Protein 2P3W (pdb70)

CATH classification: 2.30.42.10

B-factor: mean 23.96, std 9.02, range [10.96, 57.83]

Secondary structure (DSSP, 8-state):
----EEE--EEEEE--HHHHHHHHHH-TT---SSEEEEEE-TTSHHHHHT--TT-EEEEETTEE--SHHHHHHHHHH-SSEEEEEEETTEEEEEEEPPEEE-TTTT----/---EEEE--EEEEE--HHHHH-----SSEEEEEE-SSSHHHHHT--TT-EEEEETTEE--SHHHHHHHHHH-SSEEEEEEETTEEEEEEEPPEEEESSTT----

Organism: Homo sapiens (NCBI:txid9606)

Foldseek 3Di:
DKDKDWDAFFDKDFQAPVVVVVVCVVPVQFDRAFIFGQDGHCPGLCNVFPHDHRKGWADWPRHGHGGPVVVVVCRVPDAFTFTWIDDGPDIDTTTGGTDMDIRCVVPDDD/DKDKDWDAFFDKFFADPVVQVVVGDRAFIATQDGHCPGLCNVQPHDHGKGWQDWPRHGHGGPVVVVVCRVPDAFIFTWIDDPPDIDTTGGGIDMDIHCVVPDDD

GO terms:
  GO:0005515 protein binding (F, IPI)
  GO:0008236 serine-type peptidase activity (F, IDA)
  GO:0006508 proteolysis (P, IDA)
  GO:0042802 identical protein binding (F, IPI)
  GO:0004175 endopeptidase activity (F, 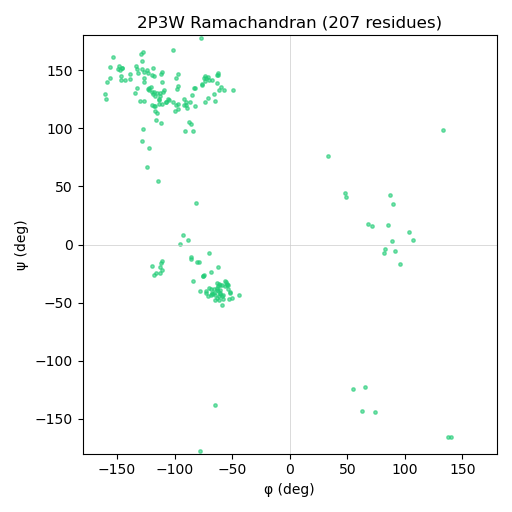IDA)

Sequence (214 aa):
GSHMKRFIGIRMRTITPSLVDELKASNPDFVSSGIYVQEVAPNSPSQRGGIQDGDIIVKVNGRPLVDSSELQEAVLTESPLLLEVRRGNDDLLFSSIAPEVVMGGGFGRWVGSHHMKRFIGIRMRTITPSLVDEPEVSSGIIYVQEVAPNSPSQRGGIQDGDIIVKVNGRPLVDSSELQEAVLTESPLLLEVRRGNDDLLFSIAPEVVMGGGFGRWV

InterPro domains:
  IPR000867 Insulin-like growth factor-binding protein, IGFBP [PF00219] (25-76)
  IPR000867 Insulin-like growth factor-binding protein, IGFBP [PS51323] (21-84)
  IPR000867 Insulin-like growth factor-binding protein, IGFBP [SM00121] (23-83)
  IPR001478 PDZ domain [PF13180] (357-447)
  IPR001478 PDZ domain [PS50106] (385-426)
  IPR001478 PDZ domain [SM00228] (355-440)
  IPR001940 Peptidase S1C [PR00834] (184-196)
  IPR001940 Peptidase S1C [PR00834] (211-231)
  IPR001940 Peptidase S1C [PR00834] (252-276)
  IPR001940 Peptidase S1C [PR00834] (290-307)
  IPR001940 Peptidase S1C [PR00834] (312-329)
  IPR001940 Peptidase S1C [PR00834] (401-413)
  IPR002350 Kazal domain [PF07648] (79-126)
  IPR002350 Kazal domain [PS51465] (64-128)
  IPR002350 Kazal domain [SM00280] (75-126)
  IPR009003 Peptidase S1, PA clan [SSF50494] (140-346)
  IPR009030 Growth factor receptor cysteine-rich domain superfamily [SSF57184] (24-94)
  IPR036034 PDZ superfamily [G3DSA:2.30.42.10] (352-453)
  IPR036034 PDZ superfamily [SSF50156] (355-450)
  IPR036058 Kazal domain superfamily [SSF100895] (80-126)

Radius of gyration: 19.82 Å; Cα contacts (8 Å, |Δi|>4): 476; chains: 2; bounding box: 38×26×69 Å

Nearest PDB structures (foldseek):
  2p3w-assembly1_A-2  TM=1.006E+00  e=3.425E-21  Homo sapiens
  2p3w-assembly2_B-3  TM=9.909E-01  e=4.670E-18  Homo sapiens
  4ri0-assembly1_A  TM=9.391E-01  e=7.129E-15  Homo sapiens
  2pzd-assembly1_B  TM=9.137E-01  e=1.048E-09  Homo sapiens
  5tnz-assembly1_A  TM=9.364E-01  e=5.084E-09  Homo sapiens

Solvent-accessible surface area: 12498 Å² total; per-residue (Å²): 130,62,143,69,99,74,34,9,13,29,144,58,95,37,11,54,110,83,6,24,101,101,37,140,85,88,52,112,139,146,94,93,47,0,0,33,0,53,73,28,20,99,124,0,0,0,91,90,28,27,2,96,92,36,2,16,0,19,62,1,53,58,107,90,5,84,56,28,66,68,1,117,99,1,18,108,86,47,36,30,0,69,0,44,0,65,69,28,127,86,99,54,94,23,5,1,3,3,27,11,36,49,64,45,60,58,54,211,191,196,139,60,154,79,87,68,31,8,15,30,138,60,100,34,15,52,110,68,20,43,128,158,128,154,22,91,48,0,0,55,0,54,81,19,29,106,126,0,7,0,87,79,30,28,1,95,95,34,2,27,0,22,72,2,50,62,107,96,4,84,57,27,72,68,1,93,104,1,13,89,86,48,35,31,0,72,0,45,0,80,64,47,141,82,88,61,92,19,4,2,11,2,14,8,36,53,59,50,69,69,51,212,205,198

Structure (mmCIF, N/CA/C/O backbone):
data_2P3W
#
_entry.id   2P3W
#
_cell.length_a   73.001
_cell.length_b   73.001
_cell.length_c   80.058
_cell.angle_alpha   90.000
_cell.angle_beta   90.000
_cell.angle_gamma   90.000
#
_symmetry.space_group_name_H-M   'P 41 21 2'
#
loop_
_entity.id
_entity.type
_entity.pdbx_description
1 polymer 'Probable serine protease HTRA3'
2 water water
#
loop_
_atom_site.group_PDB
_atom_site.id
_atom_site.type_symbol
_atom_site.label_atom_id
_atom_site.label_alt_id
_atom_site.label_comp_id
_atom_site.label_asym_id
_atom_site.label_entity_id
_atom_site.label_seq_id
_atom_site.pdbx_PDB_ins_code
_atom_site.Cartn_x
_atom_site.Cartn_y
_atom_site.Cartn_z
_atom_site.occupancy
_atom_site.B_iso_or_equiv
_atom_site.auth_seq_id
_atom_site.auth_comp_id
_atom_site.auth_asym_id
_atom_site.auth_atom_id
_atom_site.pdbx_PDB_model_num
ATOM 1 N N . GLY A 1 1 ? 19.899 26.474 20.443 1.00 32.90 350 GLY A N 1
ATOM 2 C CA . GLY A 1 1 ? 19.019 26.819 19.273 1.00 26.68 350 GLY A CA 1
ATOM 3 C C . GLY A 1 1 ? 18.791 25.612 18.382 1.00 29.04 350 GLY A C 1
ATOM 4 O O . GLY A 1 1 ? 19.728 25.093 17.759 1.00 30.94 350 GLY A O 1
ATOM 5 N N . SER A 1 2 ? 17.534 25.191 18.297 1.00 16.77 351 SER A N 1
ATOM 6 C CA . SER A 1 2 ? 17.155 23.934 17.685 1.00 16.94 351 SER A CA 1
ATOM 7 C C . SER A 1 2 ? 17.050 24.036 16.165 1.00 16.32 351 SER A C 1
ATOM 8 O O . SER A 1 2 ? 16.456 24.974 15.619 1.00 13.89 351 SER A O 1
ATOM 11 N N . HIS A 1 3 ? 17.615 23.036 15.472 1.00 15.90 352 HIS A N 1
ATOM 12 C CA . HIS A 1 3 ? 17.469 22.903 14.034 1.00 14.77 352 HIS A CA 1
ATOM 13 C C . HIS A 1 3 ? 16.082 22.419 13.661 1.00 20.68 352 HIS A C 1
ATOM 14 O O . HIS A 1 3 ? 15.658 21.359 14.119 1.00 25.36 352 HIS A O 1
ATOM 21 N N . MET A 1 4 ? 15.385 23.189 12.839 1.00 15.86 353 MET A N 1
ATOM 22 C CA . MET A 1 4 ? 14.030 22.913 12.500 1.00 17.44 353 MET A CA 1
ATOM 23 C C . MET A 1 4 ? 13.942 22.520 11.051 1.00 21.25 353 MET A C 1
ATOM 24 O O . MET A 1 4 ? 14.714 23.015 10.242 1.00 20.21 353 MET A O 1
ATOM 29 N N . LYS A 1 5 ? 13.009 21.630 10.733 1.00 17.48 354 LYS A N 1
ATOM 30 C CA . LYS A 1 5 ? 12.674 21.345 9.351 1.00 16.37 354 LYS A CA 1
ATOM 31 C C . LYS A 1 5 ? 11.175 21.315 9.202 1.00 17.85 354 LYS A C 1
ATOM 32 O O . LYS A 1 5 ? 10.504 20.653 9.997 1.00 19.90 354 LYS A O 1
ATOM 38 N N . ARG A 1 6 ? 10.661 22.043 8.206 1.00 18.97 355 ARG A N 1
ATOM 39 C CA . ARG A 1 6 ? 9.236 22.069 7.842 1.00 18.93 355 ARG A CA 1
ATOM 40 C C . ARG A 1 6 ? 9.141 21.370 6.505 1.00 19.88 355 ARG A C 1
ATOM 41 O O . ARG A 1 6 ? 9.902 21.668 5.589 1.00 19.67 355 ARG A O 1
ATOM 49 N N . PHE A 1 7 ? 8.218 20.425 6.380 1.00 16.09 356 PHE A N 1
ATOM 50 C CA . PHE A 1 7 ? 8.124 19.682 5.144 1.00 15.80 356 PHE A CA 1
ATOM 51 C C . PHE A 1 7 ? 6.709 19.246 4.838 1.00 15.63 356 PHE A C 1
ATOM 52 O O . PHE A 1 7 ? 5.874 19.086 5.725 1.00 17.01 356 PHE A O 1
ATOM 60 N N . ILE A 1 8 ? 6.439 19.073 3.543 1.00 17.71 357 ILE A N 1
ATOM 61 C CA . ILE A 1 8 ? 5.155 18.493 3.137 1.00 16.00 357 ILE A CA 1
ATOM 62 C C . ILE A 1 8 ? 5.234 17.095 2.520 1.00 15.94 357 ILE A C 1
ATOM 63 O O . ILE A 1 8 ? 4.211 16.415 2.423 1.00 18.66 357 ILE A O 1
ATOM 68 N N . GLY A 1 9 ? 6.419 16.660 2.102 1.00 18.87 358 GLY A N 1
ATOM 69 C CA . GLY A 1 9 ? 6.592 15.294 1.654 1.00 17.89 358 GLY A CA 1
ATOM 70 C C . GLY A 1 9 ? 6.301 15.011 0.190 1.00 19.91 358 GLY A C 1
ATOM 71 O O . GLY A 1 9 ? 5.699 13.980 -0.145 1.00 21.42 358 GLY A O 1
ATOM 72 N N . ILE A 1 10 ? 6.748 15.902 -0.690 1.00 18.54 359 ILE A N 1
ATOM 73 C CA . ILE A 1 10 ? 6.727 15.592 -2.116 1.00 17.73 359 ILE A CA 1
ATOM 74 C C . ILE A 1 10 ? 8.084 15.843 -2.728 1.00 18.75 359 ILE A C 1
ATOM 75 O O . ILE A 1 10 ? 8.823 16.721 -2.247 1.00 18.12 359 ILE A O 1
ATOM 80 N N . ARG A 1 11 ? 8.396 15.089 -3.792 1.00 18.69 360 ARG A N 1
ATOM 81 C CA . ARG A 1 11 ? 9.547 15.395 -4.638 1.00 17.81 360 ARG A CA 1
ATOM 82 C C . ARG A 1 11 ? 8.968 16.118 -5.867 1.00 18.04 360 ARG A C 1
ATOM 83 O O . ARG A 1 11 ? 8.137 15.576 -6.583 1.00 16.89 360 ARG A O 1
ATOM 91 N N . MET A 1 12 ? 9.343 17.386 -6.015 1.00 17.09 361 MET A N 1
ATOM 92 C CA . MET A 1 12 ? 8.687 18.289 -6.932 1.00 17.03 361 MET A CA 1
ATOM 93 C C . MET A 1 12 ? 9.595 18.647 -8.091 1.00 17.06 361 MET A C 1
ATOM 94 O O . MET A 1 12 ? 10.830 18.689 -7.957 1.00 15.70 361 MET A O 1
ATOM 99 N N . ARG A 1 13 ? 8.987 18.892 -9.246 1.00 15.23 362 ARG A N 1
ATOM 100 C CA . ARG A 1 13 ? 9.681 19.305 -10.445 1.00 14.52 362 ARG A CA 1
ATOM 101 C C . ARG A 1 13 ? 8.948 20.493 -11.079 1.00 19.10 362 ARG A C 1
ATOM 102 O O . ARG A 1 13 ? 7.715 20.478 -11.187 1.00 20.22 362 ARG A O 1
ATOM 110 N N . THR A 1 14 ? 9.684 21.522 -11.494 1.00 19.60 363 THR A N 1
ATOM 111 C CA . THR A 1 14 ? 9.080 22.637 -12.227 1.00 15.16 363 THR A CA 1
ATOM 112 C C . THR A 1 14 ? 8.542 22.206 -13.607 1.00 15.49 363 THR A C 1
ATOM 113 O O . THR A 1 14 ? 9.266 21.577 -14.382 1.00 16.36 363 THR A O 1
ATOM 117 N N . ILE A 1 15 ? 7.285 22.560 -13.911 1.00 17.59 364 ILE A N 1
ATOM 118 C CA . ILE A 1 15 ? 6.727 22.337 -15.250 1.00 16.84 364 ILE A CA 1
ATOM 119 C C . ILE A 1 15 ? 7.477 23.200 -16.267 1.00 17.23 364 ILE A C 1
ATOM 120 O O . ILE A 1 15 ? 7.552 24.435 -16.136 1.00 20.11 364 ILE A O 1
ATOM 125 N N . THR A 1 16 ? 8.018 22.528 -17.270 1.00 18.96 365 THR A N 1
ATOM 126 C CA . THR A 1 16 ? 8.693 23.158 -18.403 1.00 18.57 365 THR A CA 1
ATOM 127 C C . THR A 1 16 ? 8.060 22.607 -19.672 1.00 18.26 365 THR A C 1
ATOM 128 O O . THR A 1 16 ? 7.356 21.601 -19.625 1.00 22.92 365 THR A O 1
ATOM 132 N N . PRO A 1 17 ? 8.318 23.258 -20.819 1.00 22.76 366 PRO A N 1
ATOM 133 C CA . PRO A 1 17 ? 7.861 22.722 -22.107 1.00 23.85 366 PRO A CA 1
ATOM 134 C C . PRO A 1 17 ? 8.307 21.277 -22.344 1.00 25.58 366 PRO A C 1
ATOM 135 O O . PRO A 1 17 ? 7.530 20.477 -22.870 1.00 24.36 366 PRO A O 1
ATOM 139 N N . SER A 1 18 ? 9.535 20.952 -21.930 1.00 23.78 367 SER A N 1
ATOM 140 C CA . SER A 1 18 ? 10.081 19.601 -22.056 1.00 27.18 367 SER A CA 1
ATOM 141 C C . SER A 1 18 ? 9.213 18.583 -21.326 1.00 28.15 367 SER A C 1
ATOM 142 O O . SER A 1 18 ? 8.805 17.566 -21.899 1.00 31.95 367 SER A O 1
ATOM 145 N N . LEU A 1 19 ? 8.933 18.875 -20.059 1.00 27.58 368 LEU A N 1
ATOM 146 C CA . LEU A 1 19 ? 8.067 18.039 -19.254 1.00 24.03 368 LEU A CA 1
ATOM 147 C C . LEU A 1 19 ? 6.644 17.979 -19.833 1.00 22.80 368 LEU A C 1
ATOM 148 O O . LEU A 1 19 ? 6.032 16.911 -19.862 1.00 29.01 368 LEU A O 1
ATOM 153 N N . VAL A 1 20 ? 6.118 19.101 -20.320 1.00 21.59 369 VAL A N 1
ATOM 154 C CA . VAL A 1 20 ? 4.736 19.115 -20.851 1.00 28.14 369 VAL A CA 1
ATOM 155 C C . VAL A 1 20 ? 4.613 18.136 -22.024 1.00 31.82 369 VAL A C 1
ATOM 156 O O . VAL A 1 20 ? 3.601 17.434 -22.147 1.00 27.26 369 VAL A O 1
ATOM 160 N N . ASP A 1 21 ? 5.648 18.084 -22.868 1.00 34.50 370 ASP A N 1
ATOM 161 C CA . ASP A 1 21 ? 5.690 17.135 -23.986 1.00 36.39 370 ASP A CA 1
ATOM 162 C C . ASP A 1 21 ? 5.603 15.674 -23.544 1.00 37.07 370 ASP A C 1
ATOM 163 O O . ASP A 1 21 ? 4.877 14.890 -24.159 1.00 38.40 370 ASP A O 1
ATOM 168 N N . GLU A 1 22 ? 6.343 15.307 -22.500 1.00 40.70 371 GLU A N 1
ATOM 169 C CA . GLU A 1 22 ? 6.287 13.935 -21.975 1.00 39.77 371 GLU A CA 1
ATOM 170 C C . GLU A 1 22 ? 4.896 13.621 -21.450 1.00 38.49 371 GLU A C 1
ATOM 171 O O . GLU A 1 22 ? 4.334 12.562 -21.732 1.00 31.45 371 GLU A O 1
ATOM 177 N N . LEU A 1 23 ? 4.350 14.555 -20.676 1.00 38.87 372 LEU A N 1
ATOM 178 C CA . LEU A 1 23 ? 3.028 14.369 -20.087 1.00 38.65 372 LEU A CA 1
ATOM 179 C C . LEU A 1 23 ? 1.948 14.254 -21.159 1.00 36.84 372 LEU A C 1
ATOM 180 O O . LEU A 1 23 ? 1.035 13.443 -21.019 1.00 37.32 372 LEU A O 1
ATOM 185 N N . LYS A 1 24 ? 2.056 15.054 -22.222 1.00 38.41 373 LYS A N 1
ATOM 186 C CA . LYS A 1 24 ? 1.127 14.946 -23.364 1.00 41.92 373 LYS A CA 1
ATOM 187 C C . LYS A 1 24 ? 1.208 13.567 -24.011 1.00 42.44 373 LYS A C 1
ATOM 188 O O . LYS A 1 24 ? 0.181 12.983 -24.354 1.00 43.68 373 LYS A O 1
ATOM 194 N N . ALA A 1 25 ? 2.426 13.054 -24.164 1.00 42.55 374 ALA A N 1
ATOM 195 C CA . ALA A 1 25 ? 2.649 11.752 -24.800 1.00 44.55 374 ALA A CA 1
ATOM 196 C C . ALA A 1 25 ? 1.951 10.619 -24.043 1.00 45.24 374 ALA A C 1
ATOM 197 O O . ALA A 1 25 ? 1.350 9.734 -24.656 1.00 44.52 374 ALA A O 1
ATOM 199 N N . SER A 1 26 ? 2.033 10.659 -22.714 1.00 45.96 375 SER A N 1
ATOM 200 C CA . SER A 1 26 ? 1.434 9.627 -21.865 1.00 45.85 375 SER A CA 1
ATOM 201 C C . SER A 1 26 ? -0.074 9.801 -21.723 1.00 43.27 375 SER A C 1
ATOM 202 O O . SER A 1 26 ? -0.818 8.820 -21.747 1.00 40.36 375 SER A O 1
ATOM 205 N N . ASN A 1 27 ? -0.514 11.051 -21.588 1.00 44.57 376 ASN A N 1
ATOM 206 C CA . ASN A 1 27 ? -1.913 11.378 -21.315 1.00 45.41 376 ASN A CA 1
ATOM 207 C C . ASN A 1 27 ? -2.482 12.334 -22.364 1.00 44.89 376 ASN A C 1
ATOM 208 O O . ASN A 1 27 ? -2.799 13.480 -22.048 1.00 42.67 376 ASN A O 1
ATOM 213 N N . PRO A 1 28 ? -2.614 11.874 -23.624 1.00 47.47 377 PRO A N 1
ATOM 214 C CA . PRO A 1 28 ? -3.050 12.785 -24.699 1.00 48.21 377 PRO A CA 1
ATOM 215 C C . PRO A 1 28 ? -4.386 13.525 -24.458 1.00 47.94 377 PRO A C 1
ATOM 216 O O . PRO A 1 28 ? -4.538 14.663 -24.914 1.00 46.87 377 PRO A O 1
ATOM 220 N N . ASP A 1 29 ? -5.323 12.899 -23.745 1.00 48.60 378 ASP A N 1
ATOM 221 C CA . ASP A 1 29 ? -6.652 13.494 -23.513 1.00 48.66 378 ASP A CA 1
ATOM 222 C C . ASP A 1 29 ? -6.706 14.569 -22.418 1.00 49.21 378 ASP A C 1
ATOM 223 O O . ASP A 1 29 ? -7.695 15.302 -22.334 1.00 52.10 378 ASP A O 1
ATOM 228 N N . PHE A 1 30 ? -5.674 14.661 -21.577 1.00 46.07 379 PHE A N 1
ATOM 229 C CA . PHE A 1 30 ? -5.631 15.702 -20.540 1.00 44.41 379 PHE A CA 1
ATOM 230 C C . PHE A 1 30 ? -5.550 17.089 -21.187 1.00 44.04 379 PHE A C 1
ATOM 231 O O . PHE A 1 30 ? -5.900 18.092 -20.562 1.00 46.88 379 PHE A O 1
ATOM 239 N N . VAL A 1 33 ? -1.937 22.000 -19.325 1.00 41.16 382 VAL A N 1
ATOM 240 C CA . VAL A 1 33 ? -1.364 22.660 -18.143 1.00 37.03 382 VAL A CA 1
ATOM 241 C C . VAL A 1 33 ? 0.116 22.972 -18.355 1.00 36.69 382 VAL A C 1
ATOM 242 O O . VAL A 1 33 ? 0.983 22.122 -18.134 1.00 39.47 382 VAL A O 1
ATOM 246 N N . SER A 1 34 ? 0.392 24.218 -18.729 1.00 31.31 383 SER A N 1
ATOM 247 C CA . SER A 1 34 ? 1.723 24.644 -19.144 1.00 31.52 383 SER A CA 1
ATOM 248 C C . SER A 1 34 ? 2.564 25.280 -18.025 1.00 30.11 383 SER A C 1
ATOM 249 O O . SER A 1 34 ? 3.695 25.670 -18.264 1.00 28.47 383 SER A O 1
ATOM 252 N N . SER A 1 35 ? 2.020 25.379 -16.816 1.00 26.51 384 SER A N 1
ATOM 253 C CA . SER A 1 35 ? 2.715 26.047 -15.719 1.00 25.19 384 SER A CA 1
ATOM 254 C C . SER A 1 35 ? 2.354 25.367 -14.422 1.00 20.82 384 SER A C 1
ATOM 255 O O . SER A 1 35 ? 1.210 24.937 -14.262 1.00 19.63 384 SER A O 1
ATOM 258 N N . GLY A 1 36 ? 3.299 25.282 -13.488 1.00 18.39 385 GLY A N 1
ATOM 259 C CA . GLY A 1 36 ? 3.027 24.730 -12.161 1.00 18.87 385 GLY A CA 1
ATOM 260 C C . GLY A 1 36 ? 4.174 23.856 -11.653 1.00 18.92 385 GLY A C 1
ATOM 261 O O . GLY A 1 36 ? 5.288 23.882 -12.205 1.00 16.86 385 GLY A O 1
ATOM 262 N N . ILE A 1 37 ? 3.874 23.096 -10.608 1.00 16.61 386 ILE A N 1
ATOM 263 C CA . ILE A 1 37 ? 4.824 22.192 -9.975 1.00 16.62 386 ILE A CA 1
ATOM 264 C C . ILE A 1 37 ? 4.348 20.761 -10.098 1.00 18.10 386 ILE A C 1
ATOM 265 O O . ILE A 1 37 ? 3.297 20.396 -9.574 1.00 19.14 386 ILE A O 1
ATOM 270 N N . TYR A 1 38 ? 5.137 19.928 -10.762 1.00 15.33 387 TYR A N 1
ATOM 271 C CA . TYR A 1 38 ? 4.780 18.516 -10.910 1.00 15.00 387 TYR A CA 1
ATOM 272 C C . TYR A 1 38 ? 5.177 17.668 -9.701 1.00 19.40 387 TYR A C 1
ATOM 273 O O . TYR A 1 38 ? 6.303 17.774 -9.191 1.00 18.34 387 TYR A O 1
ATOM 282 N N . VAL A 1 39 ? 4.259 16.815 -9.252 1.00 16.29 388 VAL A N 1
ATOM 283 C CA . VAL A 1 39 ? 4.528 15.927 -8.114 1.00 15.29 388 VAL A CA 1
ATOM 284 C C . VAL A 1 39 ? 5.088 14.612 -8.651 1.00 18.44 388 VAL A C 1
ATOM 285 O O . VAL A 1 39 ? 4.347 13.719 -9.096 1.00 16.41 388 VAL A O 1
ATOM 289 N N . GLN A 1 40 ? 6.419 14.514 -8.606 1.00 16.54 389 GLN A N 1
ATOM 290 C CA . GLN A 1 40 ? 7.118 13.314 -9.056 1.00 16.57 389 GLN A CA 1
ATOM 291 C C . GLN A 1 40 ? 6.906 12.156 -8.088 1.00 18.50 389 GLN A C 1
ATOM 292 O O . GLN A 1 40 ? 6.672 11.038 -8.523 1.00 18.25 389 GLN A O 1
ATOM 298 N N . GLU A 1 41 ? 7.009 12.422 -6.787 1.00 16.75 390 GLU A N 1
ATOM 299 C CA . GLU A 1 41 ? 6.812 11.388 -5.760 1.00 17.39 390 GLU A CA 1
ATOM 300 C C . GLU A 1 41 ? 6.156 11.991 -4.502 1.00 16.40 390 GLU A C 1
ATOM 301 O O . GLU A 1 41 ? 6.297 13.186 -4.223 1.00 18.25 390 GLU A O 1
ATOM 307 N N . VAL A 1 42 ? 5.410 11.146 -3.778 1.00 16.41 391 VAL A N 1
ATOM 308 C CA . VAL A 1 42 ? 4.870 11.509 -2.462 1.00 16.56 391 VAL A CA 1
ATOM 309 C C . VAL A 1 42 ? 5.463 10.599 -1.397 1.00 17.56 391 VAL A C 1
ATOM 310 O O . VAL A 1 42 ? 5.450 9.360 -1.536 1.00 17.68 391 VAL A O 1
ATOM 314 N N . ALA A 1 43 ? 6.023 11.186 -0.342 1.00 17.35 392 ALA A N 1
ATOM 315 C CA . ALA A 1 43 ? 6.581 10.387 0.748 1.00 16.57 392 ALA A CA 1
ATOM 316 C C . ALA A 1 43 ? 5.451 9.763 1.606 1.00 18.03 392 ALA A C 1
ATOM 317 O O . ALA A 1 43 ? 4.420 10.397 1.833 1.00 18.05 392 ALA A O 1
ATOM 319 N N . PRO A 1 44 ? 5.615 8.507 2.052 1.00 18.32 393 PRO A N 1
ATOM 320 C CA . PRO A 1 44 ? 4.510 7.745 2.683 1.00 19.75 393 PRO A CA 1
ATOM 321 C C . PRO A 1 44 ? 3.886 8.267 3.984 1.00 24.71 393 PRO A C 1
ATOM 322 O O . PRO A 1 44 ? 2.691 8.063 4.205 1.00 30.15 393 PRO A O 1
ATOM 326 N N . ASN A 1 45 ? 4.681 8.861 4.857 1.00 22.33 394 ASN A N 1
ATOM 327 C CA . ASN A 1 45 ? 4.161 9.267 6.187 1.00 20.92 394 ASN A CA 1
ATOM 328 C C . ASN A 1 45 ? 4.190 10.784 6.307 1.00 21.55 394 ASN A C 1
ATOM 329 O O . ASN A 1 45 ? 4.762 11.323 7.229 1.00 29.61 394 ASN A O 1
ATOM 334 N N . SER A 1 46 ? 3.563 11.468 5.363 1.00 21.51 395 SER A N 1
ATOM 335 C CA . SER A 1 46 ? 3.753 12.895 5.220 1.00 18.16 395 SER A CA 1
ATOM 336 C C . SER A 1 46 ? 2.424 13.655 5.154 1.00 17.95 395 SER A C 1
ATOM 337 O O . SER A 1 46 ? 1.366 13.062 4.910 1.00 17.47 395 SER A O 1
ATOM 340 N N . PRO A 1 47 ? 2.482 14.973 5.359 1.00 17.15 396 PRO A N 1
ATOM 341 C CA . PRO A 1 47 ? 1.286 15.797 5.155 1.00 16.80 396 PRO A CA 1
ATOM 342 C C . PRO A 1 47 ? 0.622 15.579 3.790 1.00 15.73 396 PRO A C 1
ATOM 343 O O . PRO A 1 47 ? -0.605 15.540 3.708 1.00 16.41 396 PRO A O 1
ATOM 347 N N . SER A 1 48 ? 1.426 15.457 2.735 1.00 16.97 397 SER A N 1
ATOM 348 C CA . SER A 1 48 ? 0.895 15.289 1.387 1.00 16.37 397 SER A CA 1
ATOM 349 C C . SER A 1 48 ? 0.185 13.924 1.210 1.00 17.35 397 SER A C 1
ATOM 350 O O . SER A 1 48 ? -0.919 13.852 0.646 1.00 17.16 397 SER A O 1
ATOM 353 N N . GLN A 1 49 ? 0.769 12.861 1.758 1.00 16.52 398 GLN A N 1
ATOM 354 C CA . GLN A 1 49 ? 0.116 11.557 1.706 1.00 15.99 398 GLN A CA 1
ATOM 355 C C . GLN A 1 49 ? -1.200 11.569 2.504 1.00 18.71 398 GLN A C 1
ATOM 356 O O . GLN A 1 49 ? -2.266 11.162 2.012 1.00 17.66 398 GLN A O 1
ATOM 362 N N . ARG A 1 50 ? -1.149 12.094 3.721 1.00 18.11 399 ARG A N 1
ATOM 363 C CA . ARG A 1 50 ? -2.338 12.133 4.580 1.00 14.79 399 ARG A CA 1
ATOM 364 C C . ARG A 1 50 ? -3.448 12.999 3.973 1.00 18.28 399 ARG A C 1
ATOM 365 O O . ARG A 1 50 ? -4.645 12.723 4.137 1.00 18.85 399 ARG A O 1
ATOM 373 N N . GLY A 1 51 ? -3.028 14.045 3.267 1.00 17.81 400 GLY A N 1
ATOM 374 C CA . GLY A 1 51 ? -3.944 15.053 2.738 1.00 17.67 400 GLY A CA 1
ATOM 375 C C . GLY A 1 51 ? -4.555 14.730 1.394 1.00 20.16 400 GLY A C 1
ATOM 376 O O . GLY A 1 51 ? -5.515 15.409 0.983 1.00 23.27 400 GLY A O 1
ATOM 377 N N . GLY A 1 52 ? -4.027 13.710 0.710 1.00 18.71 401 GLY A N 1
ATOM 378 C CA . GLY A 1 52 ? -4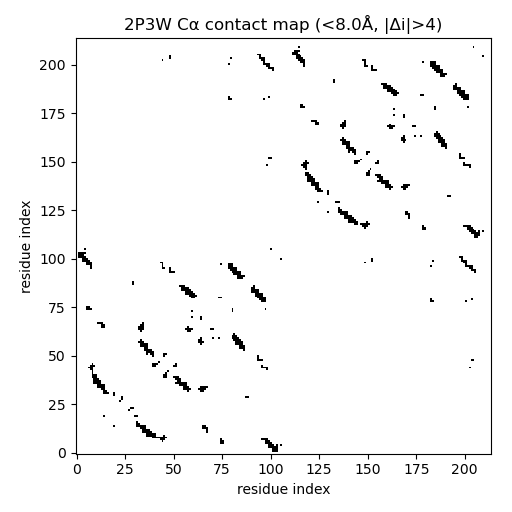.620 13.209 -0.550 1.00 20.00 401 GLY A CA 1
ATOM 379 C C . GLY A 1 52 ? -3.897 13.529 -1.846 1.00 18.92 401 GLY A C 1
ATOM 380 O O . GLY A 1 52 ? -4.392 13.224 -2.940 1.00 18.76 401 GLY A O 1
ATOM 381 N N . ILE A 1 53 ? -2.746 14.164 -1.746 1.00 16.02 402 ILE A N 1
ATOM 382 C CA . ILE A 1 53 ? -1.946 14.449 -2.924 1.00 16.85 402 ILE A CA 1
ATOM 383 C C . ILE A 1 53 ? -1.346 13.133 -3.460 1.00 19.95 402 ILE A C 1
ATOM 384 O O . ILE A 1 53 ? -1.011 12.223 -2.688 1.00 17.61 402 ILE A O 1
ATOM 389 N N . GLN A 1 54 ? -1.257 13.034 -4.785 1.00 17.19 403 GLN A N 1
ATOM 390 C CA . GLN A 1 54 ? -0.835 11.812 -5.473 1.00 17.33 403 GLN A CA 1
ATOM 391 C C . GLN A 1 54 ? 0.200 12.142 -6.534 1.00 16.69 403 GLN A C 1
ATOM 392 O O . GLN A 1 54 ? 0.197 13.239 -7.099 1.00 16.85 403 GLN A O 1
ATOM 398 N N . ASP A 1 55 ? 1.095 11.193 -6.827 1.00 18.79 404 ASP A N 1
ATOM 399 C CA . ASP A 1 55 ? 2.067 11.486 -7.873 1.00 21.02 404 ASP A CA 1
ATOM 400 C C . ASP A 1 55 ? 1.358 11.694 -9.219 1.00 16.23 404 ASP A C 1
ATOM 401 O O . ASP A 1 55 ? 0.282 11.144 -9.499 1.00 17.17 404 ASP A O 1
ATOM 406 N N . GLY A 1 56 ? 1.924 12.583 -10.017 1.00 18.73 405 GLY A N 1
ATOM 407 C CA . GLY A 1 56 ? 1.315 13.012 -11.263 1.00 18.72 405 GLY A CA 1
ATOM 408 C C . GLY A 1 56 ? 0.506 14.301 -11.118 1.00 16.63 405 GLY A C 1
ATOM 409 O O . GLY A 1 56 ? 0.157 14.925 -12.133 1.00 15.15 405 GLY A O 1
ATOM 410 N N . ASP A 1 57 ? 0.164 14.665 -9.877 1.00 15.43 406 ASP A N 1
ATOM 411 C CA . ASP A 1 57 ? -0.597 15.886 -9.592 1.00 15.02 406 ASP A CA 1
ATOM 412 C C . ASP A 1 57 ? 0.220 17.085 -10.030 1.00 17.05 406 ASP A C 1
ATOM 413 O O . ASP A 1 57 ? 1.453 17.058 -9.975 1.00 16.27 406 ASP A O 1
ATOM 418 N N . ILE A 1 58 ? -0.434 18.128 -10.518 1.00 14.68 407 ILE A N 1
ATOM 419 C CA . ILE A 1 58 ? 0.268 19.402 -10.744 1.00 15.24 407 ILE A CA 1
ATOM 420 C C . ILE A 1 58 ? -0.285 20.456 -9.795 1.00 16.70 407 ILE A C 1
ATOM 421 O O . ILE A 1 58 ? -1.482 20.734 -9.816 1.00 16.62 407 ILE A O 1
ATOM 426 N N . ILE A 1 59 ? 0.592 21.073 -9.009 1.00 15.68 408 ILE A N 1
ATOM 427 C CA . ILE A 1 59 ? 0.224 22.090 -8.037 1.00 17.32 408 ILE A CA 1
ATOM 428 C C . ILE A 1 59 ? 0.350 23.422 -8.766 1.00 19.40 408 ILE A C 1
ATOM 429 O O . ILE A 1 59 ? 1.425 23.766 -9.287 1.00 16.36 408 ILE A O 1
ATOM 434 N N . VAL A 1 60 ? -0.764 24.160 -8.858 1.00 17.41 409 VAL A N 1
ATOM 435 C CA . VAL A 1 60 ? -0.801 25.403 -9.619 1.00 17.12 409 VAL A CA 1
ATOM 436 C C . VAL A 1 60 ? -0.942 26.699 -8.807 1.00 17.27 409 VAL A C 1
ATOM 437 O O . VAL A 1 60 ? -0.572 27.756 -9.298 1.00 19.22 409 VAL A O 1
ATOM 441 N N . LYS A 1 61 ? -1.449 26.618 -7.577 1.00 16.74 410 LYS A N 1
ATOM 442 C CA . LYS A 1 61 ? -1.537 27.769 -6.693 1.00 19.48 410 LYS A CA 1
ATOM 443 C C . LYS A 1 61 ? -1.331 27.360 -5.247 1.00 16.93 410 LYS A C 1
ATOM 444 O O . LYS A 1 61 ? -1.577 26.213 -4.871 1.00 18.28 410 LYS A O 1
ATOM 450 N N . VAL A 1 62 ? -0.824 28.299 -4.462 1.00 18.73 411 VAL A N 1
ATOM 451 C CA . VAL A 1 62 ? -0.721 28.138 -3.014 1.00 17.18 411 VAL A CA 1
ATOM 452 C C . VAL A 1 62 ? -1.309 29.386 -2.361 1.00 18.42 411 VAL A C 1
ATOM 453 O O . VAL A 1 62 ? -0.904 30.505 -2.677 1.00 19.61 411 VAL A O 1
ATOM 457 N N . ASN A 1 63 ? -2.303 29.182 -1.496 1.00 21.78 412 ASN A N 1
ATOM 458 C CA . ASN A 1 63 ? -2.993 30.293 -0.824 1.00 23.20 412 ASN A CA 1
ATOM 459 C C . ASN A 1 63 ? -3.417 31.377 -1.837 1.00 24.29 412 ASN A C 1
ATOM 460 O O . ASN A 1 63 ? -3.344 32.585 -1.581 1.00 25.84 412 ASN A O 1
ATOM 465 N N . GLY A 1 64 ? -3.901 30.928 -2.992 1.00 19.43 413 GLY A N 1
ATOM 466 C CA . GLY A 1 64 ? -4.347 31.838 -4.055 1.00 24.21 413 GLY A CA 1
ATOM 467 C C . GLY A 1 64 ? -3.289 32.422 -4.984 1.00 28.97 413 GLY A C 1
ATOM 468 O O . GLY A 1 64 ? -3.621 33.126 -5.930 1.00 30.95 413 GLY A O 1
ATOM 469 N N . ARG A 1 65 ? -2.020 32.141 -4.736 1.00 22.07 414 ARG A N 1
ATOM 470 C CA . ARG A 1 65 ? -0.949 32.679 -5.547 1.00 20.34 414 ARG A CA 1
ATOM 471 C C . ARG A 1 65 ? -0.487 31.684 -6.588 1.00 26.77 414 ARG A C 1
ATOM 472 O O . ARG A 1 65 ? -0.229 30.524 -6.262 1.00 23.07 414 ARG A O 1
ATOM 480 N N . PRO A 1 66 ? -0.321 32.139 -7.840 1.00 24.79 415 PRO A N 1
ATOM 481 C CA . PRO A 1 66 ? 0.161 31.240 -8.889 1.00 21.40 415 PRO A CA 1
ATOM 482 C C . PRO A 1 66 ? 1.566 30.704 -8.641 1.00 22.76 415 PRO A C 1
ATOM 483 O O . PRO A 1 66 ? 2.449 31.439 -8.195 1.00 23.16 415 PRO A O 1
ATOM 487 N N . LEU A 1 67 ? 1.757 29.418 -8.925 1.00 19.95 416 LEU A N 1
ATOM 488 C CA . LEU A 1 67 ? 3.076 28.776 -8.874 1.00 22.63 416 LEU A CA 1
ATOM 489 C C . LEU A 1 67 ? 3.622 28.516 -10.267 1.00 25.88 416 LEU A C 1
ATOM 490 O O . LEU A 1 67 ? 2.949 27.889 -11.095 1.00 26.60 416 LEU A O 1
ATOM 495 N N . VAL A 1 68 ? 4.827 29.021 -10.531 1.00 22.43 417 VAL A N 1
ATOM 496 C CA . VAL A 1 68 ? 5.514 28.752 -11.799 1.00 22.50 417 VAL A CA 1
ATOM 497 C C . VAL A 1 68 ? 6.854 28.034 -11.609 1.00 20.08 417 VAL A C 1
ATOM 498 O O . VAL A 1 68 ? 7.374 27.467 -12.559 1.00 20.76 417 VAL A O 1
ATOM 502 N N . ASP A 1 69 ? 7.417 28.064 -10.398 1.00 25.42 418 ASP A N 1
ATOM 503 C CA . ASP A 1 69 ? 8.761 27.484 -10.164 1.00 24.73 418 ASP A CA 1
ATOM 504 C C . ASP A 1 69 ? 8.839 26.821 -8.812 1.00 18.69 418 ASP A C 1
ATOM 505 O O . ASP A 1 69 ? 8.269 27.288 -7.835 1.00 19.28 418 ASP A O 1
ATOM 510 N N . SER A 1 70 ? 9.535 25.696 -8.749 1.00 16.31 419 SER A N 1
ATOM 511 C CA . SER A 1 70 ? 9.628 24.943 -7.495 1.00 18.25 419 SER A CA 1
ATOM 512 C C . SER A 1 70 ? 10.140 25.790 -6.310 1.00 17.28 419 SER A C 1
ATOM 513 O O . SER A 1 70 ? 9.683 25.605 -5.166 1.00 18.76 419 SER A O 1
ATOM 516 N N . SER A 1 71 ? 11.038 26.734 -6.564 1.00 18.42 420 SER A N 1
ATOM 517 C CA . SER A 1 71 ? 11.560 27.597 -5.492 1.00 16.15 420 SER A CA 1
ATOM 518 C C . SER A 1 71 ? 10.450 28.337 -4.741 1.00 15.50 420 SER A C 1
ATOM 519 O O . SER A 1 71 ? 10.585 28.636 -3.530 1.00 20.01 420 SER A O 1
ATOM 522 N N . GLU A 1 72 ? 9.360 28.651 -5.446 1.00 16.27 421 GLU A N 1
ATOM 523 C CA . GLU A 1 72 ? 8.237 29.360 -4.832 1.00 19.64 421 GLU A CA 1
ATOM 524 C C . GLU A 1 72 ? 7.518 28.447 -3.861 1.00 18.45 421 GLU A C 1
ATOM 525 O O . GLU A 1 72 ? 7.078 28.893 -2.806 1.00 19.55 421 GLU A O 1
ATOM 531 N N . LEU A 1 73 ? 7.395 27.160 -4.191 1.00 17.74 422 LEU A N 1
ATOM 532 C CA . LEU A 1 73 ? 6.721 26.232 -3.278 1.00 19.38 422 LEU A CA 1
ATOM 533 C C . LEU A 1 73 ? 7.623 25.951 -2.061 1.00 17.01 422 LEU A C 1
ATOM 534 O O . LEU A 1 73 ? 7.168 25.883 -0.904 1.00 16.48 422 LEU A O 1
ATOM 539 N N . GLN A 1 74 ? 8.907 25.772 -2.316 1.00 17.81 423 GLN A N 1
ATOM 540 C CA . GLN A 1 74 ? 9.874 25.669 -1.211 1.00 19.01 423 GLN A CA 1
ATOM 541 C C . GLN A 1 74 ? 9.706 26.841 -0.219 1.00 18.06 423 GLN A C 1
ATOM 542 O O . GLN A 1 74 ? 9.664 26.637 1.002 1.00 18.06 423 GLN A O 1
ATOM 548 N N . GLU A 1 75 ? 9.594 28.063 -0.731 1.00 19.91 424 GLU A N 1
ATOM 549 C CA . GLU A 1 75 ? 9.459 29.241 0.131 1.00 17.43 424 GLU A CA 1
ATOM 550 C C . GLU A 1 75 ? 8.127 29.199 0.903 1.00 17.72 424 GLU A C 1
ATOM 551 O O . GLU A 1 75 ? 8.070 29.535 2.086 1.00 17.75 424 GLU A O 1
ATOM 557 N N . ALA A 1 76 ? 7.052 28.797 0.235 1.00 17.20 425 ALA A N 1
ATOM 558 C CA . ALA A 1 76 ? 5.745 28.661 0.927 1.00 18.05 425 ALA A CA 1
ATOM 559 C C . ALA A 1 76 ? 5.768 27.629 2.051 1.00 16.81 425 ALA A C 1
ATOM 560 O O . ALA A 1 76 ? 5.252 27.875 3.142 1.00 16.48 425 ALA A O 1
ATOM 562 N N . VAL A 1 77 ? 6.371 26.475 1.801 1.00 15.87 426 VAL A N 1
ATOM 563 C CA . VAL A 1 77 ? 6.526 25.443 2.832 1.00 16.32 426 VAL A CA 1
ATOM 564 C C . VAL A 1 77 ? 7.316 25.952 4.046 1.00 16.60 426 VAL A C 1
ATOM 565 O O . VAL A 1 77 ? 7.039 25.598 5.177 1.00 18.86 426 VAL A O 1
ATOM 569 N N . LEU A 1 78 ? 8.279 26.803 3.785 1.00 18.14 427 LEU A N 1
ATOM 570 C CA . LEU A 1 78 ? 9.140 27.355 4.826 1.00 21.40 427 LEU A CA 1
ATOM 571 C C . LEU A 1 78 ? 8.435 28.412 5.639 1.00 22.39 427 LEU A C 1
ATOM 572 O O . LEU A 1 78 ? 8.787 28.626 6.806 1.00 23.91 427 LEU A O 1
ATOM 577 N N . THR A 1 79 ? 7.456 29.091 5.037 1.00 19.27 428 THR A N 1
ATOM 578 C CA . THR A 1 79 ? 6.926 30.323 5.622 1.00 16.87 428 THR A CA 1
ATOM 579 C C . THR A 1 79 ? 5.445 30.345 6.038 1.00 19.52 428 THR A C 1
ATOM 580 O O . THR A 1 79 ? 5.064 31.149 6.911 1.00 22.81 428 THR A O 1
ATOM 584 N N . GLU A 1 80 ? 4.621 29.527 5.400 1.00 17.02 429 GLU A N 1
ATOM 585 C CA . GLU A 1 80 ? 3.185 29.555 5.604 1.00 18.13 429 GLU A CA 1
ATOM 586 C C . GLU A 1 80 ? 2.691 28.210 6.149 1.00 16.92 429 GLU A C 1
ATOM 587 O O . GLU A 1 80 ? 3.290 27.173 5.941 1.00 17.00 429 GLU A O 1
ATOM 593 N N . SER A 1 81 ? 1.595 28.274 6.898 1.00 16.86 430 SER A N 1
ATOM 594 C CA . SER A 1 81 ? 0.995 27.101 7.482 1.00 16.02 430 SER A CA 1
ATOM 595 C C . SER A 1 81 ? -0.467 27.352 7.850 1.00 15.09 430 SER A C 1
ATOM 596 O O . SER A 1 81 ? -0.779 28.313 8.600 1.00 16.73 430 SER A O 1
ATOM 599 N N . PRO A 1 82 ? -1.384 26.501 7.342 1.00 16.51 431 PRO A N 1
ATOM 600 C CA . PRO A 1 82 ? -1.211 25.431 6.382 1.00 15.86 431 PRO A CA 1
ATOM 601 C C . PRO A 1 82 ? -1.126 26.063 4.995 1.00 16.39 431 PRO A C 1
ATOM 602 O O . PRO A 1 82 ? -1.235 27.287 4.867 1.00 16.99 431 PRO A O 1
ATOM 606 N N . LEU A 1 83 ? -1.007 25.221 3.986 1.00 15.73 432 LEU A N 1
ATOM 607 C CA . LEU A 1 83 ? -0.989 25.611 2.582 1.00 15.85 432 LEU A CA 1
ATOM 608 C C . LEU A 1 83 ? -2.267 25.117 1.906 1.00 15.57 432 LEU A C 1
ATOM 609 O O . LEU A 1 83 ? -2.533 23.896 1.871 1.00 19.44 432 LEU A O 1
ATOM 614 N N . LEU A 1 84 ? -3.035 26.061 1.352 1.00 16.80 433 LEU A N 1
ATOM 615 C CA . LEU A 1 84 ? -4.181 25.734 0.509 1.00 18.24 433 LEU A CA 1
ATOM 616 C C . LEU A 1 84 ? -3.664 25.547 -0.914 1.00 18.68 433 LEU A C 1
ATOM 617 O O . LEU A 1 84 ? -3.360 26.511 -1.603 1.00 18.14 433 LEU A O 1
ATOM 622 N N . LEU A 1 85 ? -3.564 24.287 -1.335 1.00 18.42 434 LEU A N 1
ATOM 623 C CA . LEU A 1 85 ? -2.918 23.937 -2.599 1.00 16.10 434 LEU A CA 1
ATOM 624 C C . LEU A 1 85 ? -3.972 23.578 -3.630 1.00 18.73 434 LEU A C 1
ATOM 625 O O . LEU A 1 85 ? -4.780 22.694 -3.377 1.00 20.92 434 LEU A O 1
ATOM 630 N N . GLU A 1 86 ? -3.938 24.273 -4.762 1.00 19.43 435 GLU A N 1
ATOM 631 C CA . GLU A 1 86 ? -4.800 24.018 -5.913 1.00 16.89 435 GLU A CA 1
ATOM 632 C C . GLU A 1 86 ? -4.062 23.057 -6.826 1.00 16.65 435 GLU A C 1
ATOM 633 O O . GLU A 1 86 ? -2.929 23.325 -7.235 1.00 19.28 435 GLU A O 1
ATOM 639 N N . VAL A 1 87 ? -4.710 21.946 -7.147 1.00 16.43 436 VAL A N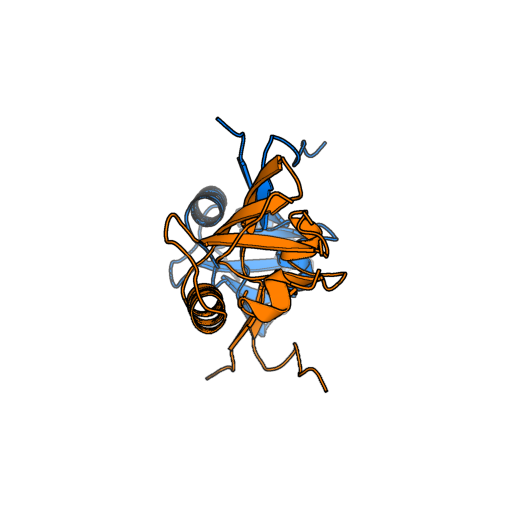 1
ATOM 640 C CA . VAL A 1 87 ? -4.088 20.867 -7.889 1.00 17.25 436 VAL A CA 1
ATOM 641 C C . VAL A 1 87 ? -4.923 20.514 -9.123 1.00 15.50 436 VAL A C 1
ATOM 642 O O . VAL A 1 87 ? -6.146 20.500 -9.094 1.00 17.70 436 VAL A O 1
ATOM 646 N N . ARG A 1 88 ? -4.224 20.252 -10.219 1.00 12.62 437 ARG A N 1
ATOM 647 C CA . ARG A 1 88 ? -4.813 19.685 -11.421 1.00 15.78 437 ARG A CA 1
ATOM 648 C C . ARG A 1 88 ? -4.484 18.205 -11.448 1.00 16.84 437 ARG A C 1
ATOM 649 O O . ARG A 1 88 ? -3.294 17.843 -11.434 1.00 16.56 437 ARG A O 1
ATOM 657 N N . ARG A 1 89 ? -5.521 17.363 -11.515 1.00 15.19 438 ARG A N 1
ATOM 658 C CA . ARG A 1 89 ? -5.364 15.913 -11.613 1.00 15.56 438 ARG A CA 1
ATOM 659 C C . ARG A 1 89 ? -6.171 15.419 -12.803 1.00 16.30 438 ARG A C 1
ATOM 660 O O . ARG A 1 89 ? -7.363 15.287 -12.709 1.00 16.55 438 ARG A O 1
ATOM 668 N N . GLY A 1 90 ? -5.521 15.187 -13.935 1.00 15.55 439 GLY A N 1
ATOM 669 C CA . GLY A 1 90 ? -6.250 14.958 -15.184 1.00 19.95 439 GLY A CA 1
ATOM 670 C C . GLY A 1 90 ? -7.208 16.111 -15.469 1.00 19.59 439 GLY A C 1
ATOM 671 O O . GLY A 1 90 ? -6.793 17.274 -15.507 1.00 22.03 439 GLY A O 1
ATOM 672 N N . ASN A 1 91 ? -8.482 15.786 -15.648 1.00 18.09 440 ASN A N 1
ATOM 673 C CA . ASN A 1 91 ? -9.517 16.795 -15.888 1.00 18.97 440 ASN A CA 1
ATOM 674 C C . ASN A 1 91 ? -10.139 17.344 -14.608 1.00 19.54 440 ASN A C 1
ATOM 675 O O . ASN A 1 91 ? -11.072 18.146 -14.673 1.00 21.05 440 ASN A O 1
ATOM 680 N N . ASP A 1 92 ? -9.640 16.918 -13.447 1.00 14.96 441 ASP A N 1
ATOM 681 C CA . ASP A 1 92 ? -10.179 17.374 -12.179 1.00 17.07 441 ASP A CA 1
ATOM 682 C C . ASP A 1 92 ? -9.342 18.530 -11.600 1.00 14.02 441 ASP A C 1
ATOM 683 O O . ASP A 1 92 ? -8.140 18.595 -11.789 1.00 19.18 441 ASP A O 1
ATOM 688 N N . ASP A 1 93 ? -10.035 19.422 -10.911 1.00 13.87 442 ASP A N 1
ATOM 689 C CA . ASP A 1 93 ? -9.480 20.595 -10.231 1.00 13.60 442 ASP A CA 1
ATOM 690 C C . ASP A 1 93 ? -9.802 20.384 -8.752 1.00 16.41 442 ASP A C 1
ATOM 691 O O . ASP A 1 93 ? -10.986 20.272 -8.379 1.00 18.00 442 ASP A O 1
ATOM 696 N N . LEU A 1 94 ? -8.766 20.301 -7.928 1.00 14.50 443 LEU A N 1
ATOM 697 C CA . LEU A 1 94 ? -8.907 19.927 -6.531 1.00 13.48 443 LEU A CA 1
ATOM 698 C C . LEU A 1 94 ? -8.258 20.942 -5.600 1.00 18.44 443 LEU A C 1
ATOM 699 O O . LEU A 1 94 ? -7.245 21.546 -5.958 1.00 16.92 443 LEU A O 1
ATOM 704 N N . LEU A 1 95 ? -8.816 21.093 -4.402 1.00 16.38 444 LEU A N 1
ATOM 705 C CA . LEU A 1 95 ? -8.212 21.925 -3.340 1.00 15.94 444 LEU A CA 1
ATOM 706 C C . LEU A 1 95 ? -7.873 21.085 -2.103 1.00 16.67 444 LEU A C 1
ATOM 707 O O . LEU A 1 95 ? -8.707 20.330 -1.622 1.00 16.69 444 LEU A O 1
ATOM 712 N N . PHE A 1 96 ? -6.630 21.210 -1.618 1.00 15.57 445 PHE A N 1
ATOM 713 C CA . PHE A 1 96 ? -6.136 20.470 -0.446 1.00 18.13 445 PHE A CA 1
ATOM 714 C C . PHE A 1 96 ? -5.647 21.491 0.593 1.00 17.38 445 PHE A C 1
ATOM 715 O O . PHE A 1 96 ? -5.222 22.572 0.235 1.00 20.71 445 PHE A O 1
ATOM 723 N N . SER A 1 97 ? -5.782 21.155 1.877 1.00 18.66 446 SER A N 1
ATOM 724 C CA A SER A 1 97 ? -5.187 21.984 2.919 0.50 16.55 446 SER A CA 1
ATOM 725 C CA B SER A 1 97 ? -5.281 21.947 2.996 0.50 18.03 446 SER A CA 1
ATOM 726 C C . SER A 1 97 ? -4.152 21.136 3.631 1.00 15.96 446 SER A C 1
ATOM 727 O O . SER A 1 97 ? -4.442 20.191 4.332 1.00 19.79 446 SER A O 1
ATOM 732 N N . ILE A 1 98 ? -2.907 21.475 3.348 1.00 15.65 447 ILE A N 1
ATOM 733 C CA . ILE A 1 98 ? -1.766 20.656 3.733 1.00 16.44 447 ILE A CA 1
ATOM 734 C C . ILE A 1 98 ? -0.929 21.446 4.710 1.00 16.19 447 ILE A C 1
ATOM 735 O O . ILE A 1 98 ? -0.266 22.411 4.330 1.00 16.83 447 ILE A O 1
ATOM 740 N N . ALA A 1 99 ? -0.966 21.056 5.985 1.00 16.86 448 ALA A N 1
ATOM 741 C CA . ALA A 1 99 ? -0.118 21.682 6.995 1.00 14.39 448 ALA A CA 1
ATOM 742 C C . ALA A 1 99 ? 1.298 21.108 7.020 1.00 13.74 448 ALA A C 1
ATOM 743 O O . ALA A 1 99 ? 1.461 19.907 7.276 1.00 16.62 448 ALA A O 1
ATOM 745 N N . PRO A 1 100 ? 2.331 21.940 6.762 1.00 15.21 449 PRO A N 1
ATOM 746 C CA . PRO A 1 100 ? 3.696 21.397 6.874 1.00 15.20 449 PRO A CA 1
ATOM 747 C C . PRO A 1 100 ? 3.957 20.827 8.259 1.00 16.54 449 PRO A C 1
ATOM 748 O O . PRO A 1 100 ? 3.600 21.438 9.245 1.00 16.81 449 PRO A O 1
ATOM 752 N N . GLU A 1 101 ? 4.516 19.630 8.302 1.00 16.67 450 GLU A N 1
ATOM 753 C CA . GLU A 1 101 ? 4.990 18.985 9.531 1.00 17.20 450 GLU A CA 1
ATOM 754 C C . GLU A 1 101 ? 6.306 19.602 9.959 1.00 17.14 450 GLU A C 1
ATOM 755 O O . GLU A 1 101 ? 7.163 19.873 9.133 1.00 18.47 450 GLU A O 1
ATOM 761 N N . VAL A 1 102 ? 6.451 19.852 11.259 1.00 17.12 451 VAL A N 1
ATOM 762 C CA . VAL A 1 102 ? 7.652 20.464 11.796 1.00 15.95 451 VAL A CA 1
ATOM 763 C C . VAL A 1 102 ? 8.403 19.454 12.670 1.00 15.93 451 VAL A C 1
ATOM 764 O O . VAL A 1 102 ? 7.827 18.836 13.581 1.00 17.06 451 VAL A O 1
ATOM 768 N N . VAL A 1 103 ? 9.692 19.280 12.380 1.00 14.25 452 VAL A N 1
ATOM 769 C CA . VAL A 1 103 ? 10.559 18.380 13.161 1.00 15.30 452 VAL A CA 1
ATOM 770 C C . VAL A 1 103 ? 11.689 19.195 13.760 1.00 16.59 452 VAL A C 1
ATOM 771 O O . VAL A 1 103 ? 12.349 19.951 13.075 1.00 19.52 452 VAL A O 1
ATOM 775 N N . MET A 1 104 ? 11.913 19.001 15.054 1.00 17.64 453 MET A N 1
ATOM 776 C CA . MET A 1 104 ? 12.895 19.758 15.807 1.00 18.61 453 MET A CA 1
ATOM 777 C C . MET A 1 104 ? 14.197 18.984 16.041 1.00 16.79 453 MET A C 1
ATOM 778 O O . MET A 1 104 ? 14.288 17.758 15.812 1.00 20.92 453 MET A O 1
ATOM 783 N N . GLY A 1 105 ? 15.229 19.698 16.483 1.00 16.98 454 GLY A N 1
ATOM 784 C CA . GLY A 1 105 ? 16.412 19.027 17.009 1.00 20.19 454 GLY A CA 1
ATOM 785 C C . GLY A 1 105 ? 17.215 18.264 15.970 1.00 18.17 454 GLY A C 1
ATOM 786 O O . GLY A 1 105 ? 18.029 17.377 16.317 1.00 19.31 454 GLY A O 1
ATOM 787 N N . GLY A 1 106 ? 16.989 18.586 14.697 1.00 16.42 455 GLY A N 1
ATOM 788 C CA . GLY A 1 106 ? 17.637 17.880 13.593 1.00 22.44 455 GLY A CA 1
ATOM 789 C C . GLY A 1 106 ? 17.142 16.470 13.357 1.00 28.32 455 GLY A C 1
ATOM 790 O O . GLY A 1 106 ? 17.797 15.689 12.651 1.00 29.55 455 GLY A O 1
ATOM 791 N N . GLY A 1 107 ? 15.987 16.140 13.929 1.00 24.36 456 GLY A N 1
ATOM 792 C CA . GLY A 1 107 ? 15.416 14.795 13.818 1.00 23.44 456 GLY A CA 1
ATOM 793 C C . GLY A 1 107 ? 14.900 14.425 12.436 1.00 22.83 456 GLY A C 1
ATOM 794 O O . GLY A 1 107 ? 14.496 13.282 12.207 1.00 22.03 456 GLY A O 1
ATOM 795 N N . PHE A 1 108 ? 14.879 15.382 11.519 1.00 19.56 457 PHE A N 1
ATOM 796 C CA . PHE A 1 108 ? 14.450 15.102 10.128 1.00 19.73 457 PHE A CA 1
ATOM 797 C C . PHE A 1 108 ? 15.439 14.217 9.386 1.00 17.97 457 PHE A C 1
ATOM 798 O O . PHE A 1 108 ? 15.074 13.362 8.566 1.00 20.38 457 PHE A O 1
ATOM 806 N N . GLY A 1 109 ? 16.716 14.438 9.636 1.00 18.76 458 GLY A N 1
ATOM 807 C CA . GLY A 1 109 ? 17.745 13.732 8.858 1.00 17.74 458 GLY A CA 1
ATOM 808 C C . GLY A 1 109 ? 17.841 14.309 7.457 1.00 17.68 458 GLY A C 1
ATOM 809 O O . GLY A 1 109 ? 17.705 15.520 7.267 1.00 17.40 458 GLY A O 1
ATOM 810 N N . ARG A 1 110 ? 18.090 13.447 6.476 1.00 17.10 459 ARG A N 1
ATOM 811 C CA . ARG A 1 110 ? 18.046 13.874 5.088 1.00 19.81 459 ARG A CA 1
ATOM 812 C C . ARG A 1 110 ? 17.786 12.758 4.120 1.00 18.92 459 ARG A C 1
ATOM 813 O O . ARG A 1 110 ? 18.160 11.621 4.373 1.00 17.50 459 ARG A O 1
ATOM 821 N N . TRP A 1 111 ? 17.185 13.135 2.989 1.00 17.95 460 TRP A N 1
ATOM 822 C CA . TRP A 1 111 ? 16.914 12.214 1.891 1.00 15.66 460 TRP A CA 1
ATOM 823 C C . TRP A 1 111 ? 18.206 11.881 1.183 1.00 14.37 460 TRP A C 1
ATOM 824 O O . TRP A 1 111 ? 19.097 12.745 1.041 1.00 13.56 460 TRP A O 1
ATOM 835 N N . VAL A 1 112 ? 18.300 10.631 0.755 1.00 13.61 461 VAL A N 1
ATOM 836 C CA . VAL A 1 112 ? 19.437 10.162 -0.039 1.00 13.27 461 VAL A CA 1
ATOM 837 C C . VAL A 1 112 ? 18.999 9.086 -1.022 1.00 16.23 461 VAL A C 1
ATOM 838 O O . VAL A 1 112 ? 19.777 8.680 -1.915 1.00 12.97 461 VAL A O 1
ATOM 843 N N . GLY B 1 1 ? -19.596 25.929 0.367 1.00 22.59 350 GLY B N 1
ATOM 844 C CA . GLY B 1 1 ? -18.264 25.778 1.012 1.00 19.34 350 GLY B CA 1
ATOM 845 C C . GLY B 1 1 ? -17.993 24.365 1.478 1.00 20.18 350 GLY B C 1
ATOM 846 O O . GLY B 1 1 ? -18.867 23.506 1.442 1.00 29.07 350 GLY B O 1
ATOM 847 N N . SER B 1 2 ? -16.765 24.153 1.911 1.00 13.94 351 SER B N 1
ATOM 848 C CA . SER B 1 2 ? -16.274 22.865 2.377 1.00 13.14 351 SER B CA 1
ATOM 849 C C . SER B 1 2 ? -16.071 22.911 3.865 1.00 17.37 351 SER B C 1
ATOM 850 O O . SER B 1 2 ? -15.500 23.850 4.393 1.00 14.80 351 SER B O 1
ATOM 853 N N . HIS B 1 3 ? -16.559 21.893 4.557 1.00 15.19 352 HIS B N 1
ATOM 854 C CA A HIS B 1 3 ? -16.303 21.800 5.982 0.50 16.90 352 HIS B CA 1
ATOM 855 C CA B HIS B 1 3 ? -16.306 21.719 5.979 0.50 15.52 352 HIS B CA 1
ATOM 856 C C . HIS B 1 3 ? -14.813 21.598 6.224 1.00 16.18 352 HIS B C 1
ATOM 857 O O . HIS B 1 3 ? -14.131 20.910 5.461 1.00 18.60 352 HIS B O 1
ATOM 870 N N . MET B 1 4 ? -14.300 22.255 7.268 1.00 15.64 353 MET B N 1
ATOM 871 C CA . MET B 1 4 ? -12.887 22.171 7.628 1.00 19.13 353 MET B CA 1
ATOM 872 C C . MET B 1 4 ? -12.773 21.658 9.064 1.00 21.65 353 MET B C 1
ATOM 873 O O . MET B 1 4 ? -13.459 22.130 9.962 1.00 22.62 353 MET B O 1
ATOM 878 N N . LYS B 1 5 ? -11.890 20.695 9.262 1.00 16.64 354 LYS B N 1
ATOM 879 C CA . LYS B 1 5 ? -11.599 20.165 10.580 1.00 15.96 354 LYS B CA 1
ATOM 880 C C . LYS B 1 5 ? -10.130 20.314 10.839 1.00 16.13 354 LYS B C 1
ATOM 881 O O . LYS B 1 5 ? -9.315 19.908 10.019 1.00 18.84 354 LYS B O 1
ATOM 887 N N . ARG B 1 6 ? -9.801 20.809 12.028 1.00 16.49 355 ARG B N 1
ATOM 888 C CA . ARG B 1 6 ? -8.419 20.934 12.458 1.00 17.43 355 ARG B CA 1
ATOM 889 C C . ARG B 1 6 ? -8.256 20.173 13.733 1.00 17.64 355 ARG B C 1
ATOM 890 O O . ARG B 1 6 ? -9.065 20.329 14.649 1.00 18.63 355 ARG B O 1
ATOM 898 N N . PHE B 1 7 ? -7.183 19.397 13.825 1.00 16.90 356 PHE B N 1
ATOM 899 C CA . PHE B 1 7 ? -6.909 18.588 15.032 1.00 16.99 356 PHE B CA 1
ATOM 900 C C . PHE B 1 7 ? -5.434 18.371 15.301 1.00 16.49 356 PHE B C 1
ATOM 901 O O . PHE B 1 7 ? -4.624 18.357 14.372 1.00 17.17 356 PHE B O 1
ATOM 909 N N . ILE B 1 8 ? -5.082 18.208 16.584 1.00 16.42 357 ILE B N 1
ATOM 910 C CA . ILE B 1 8 ? -3.742 17.781 16.956 1.00 18.28 357 ILE B CA 1
ATOM 911 C C . ILE B 1 8 ? -3.657 16.362 17.546 1.00 13.76 357 ILE B C 1
ATOM 912 O O . ILE B 1 8 ? -2.552 15.798 17.654 1.00 17.27 357 ILE B O 1
ATOM 917 N N . GLY B 1 9 ? -4.785 15.775 17.937 1.00 16.14 358 GLY B N 1
ATOM 918 C CA . GLY B 1 9 ? -4.810 14.373 18.332 1.00 15.82 358 GLY B CA 1
ATOM 919 C C . GLY B 1 9 ? -4.555 14.070 19.782 1.00 17.49 358 GLY B C 1
ATOM 920 O O . GLY B 1 9 ? -3.913 13.068 20.075 1.00 19.21 358 GLY B O 1
ATOM 921 N N . ILE B 1 10 ? -5.007 14.950 20.682 1.00 16.83 359 ILE B N 1
ATOM 922 C CA . ILE B 1 10 ? -4.914 14.674 22.111 1.00 19.89 359 ILE B CA 1
ATOM 923 C C . ILE B 1 10 ? -6.268 14.825 22.776 1.00 19.45 359 ILE B C 1
ATOM 924 O O . ILE B 1 10 ? -7.088 15.642 22.378 1.00 17.39 359 ILE B O 1
ATOM 929 N N . ARG B 1 11 ? -6.515 13.959 23.752 1.00 17.52 360 ARG B N 1
ATOM 930 C CA . ARG B 1 11 ? -7.661 14.103 24.631 1.00 16.00 360 ARG B CA 1
ATOM 931 C C . ARG B 1 11 ? -7.162 14.801 25.883 1.00 17.16 360 ARG B C 1
ATOM 932 O O . ARG B 1 11 ? -6.263 14.271 26.577 1.00 17.36 360 ARG B O 1
ATOM 940 N N . MET B 1 12 ? -7.703 16.011 26.121 1.00 18.03 361 MET B N 1
ATOM 941 C CA . MET B 1 12 ? -7.164 17.018 27.036 1.00 21.62 361 MET B CA 1
ATOM 942 C C . MET B 1 12 ? -8.155 17.312 28.183 1.00 20.25 361 MET B C 1
ATOM 943 O O . MET B 1 12 ? -9.393 17.244 28.025 1.00 17.71 361 MET B O 1
ATOM 948 N N . ARG B 1 13 ? -7.619 17.569 29.362 1.00 17.67 362 ARG B N 1
ATOM 949 C CA . ARG B 1 13 ? -8.425 18.113 30.442 1.00 22.05 362 ARG B CA 1
ATOM 950 C C . ARG B 1 13 ? -7.675 19.191 31.219 1.00 19.55 362 ARG B C 1
ATOM 951 O O . ARG B 1 13 ? -6.466 19.111 31.446 1.00 17.65 362 ARG B O 1
ATOM 959 N N . THR B 1 14 ? -8.435 20.200 31.605 1.00 17.77 363 THR B N 1
ATOM 960 C CA . THR B 1 14 ? -7.943 21.284 32.424 1.00 18.06 363 THR B CA 1
ATOM 961 C C . THR B 1 14 ? -7.449 20.818 33.802 1.00 17.39 363 THR B C 1
ATOM 962 O O . THR B 1 14 ? -8.138 20.053 34.495 1.00 17.32 363 THR B O 1
ATOM 966 N N . ILE B 1 15 ? -6.269 21.302 34.192 1.00 22.31 364 ILE B N 1
ATOM 967 C CA . ILE B 1 15 ? -5.705 21.046 35.514 1.00 23.33 364 ILE B CA 1
ATOM 968 C C . ILE B 1 15 ? -6.507 21.816 36.562 1.00 24.06 364 ILE B C 1
ATOM 969 O O . ILE B 1 15 ? -6.689 23.019 36.458 1.00 19.48 364 ILE B O 1
ATOM 974 N N . THR B 1 16 ? -6.977 21.086 37.562 1.00 26.97 365 THR B N 1
ATOM 975 C CA . THR B 1 16 ? -7.713 21.643 38.694 1.00 29.10 365 THR B CA 1
ATOM 976 C C . THR B 1 16 ? -7.051 21.128 39.950 1.00 30.04 365 THR B C 1
ATOM 977 O O . THR B 1 16 ? -6.383 20.098 39.911 1.00 30.37 365 THR B O 1
ATOM 981 N N . PRO B 1 17 ? -7.242 21.831 41.081 1.00 33.48 366 PRO B N 1
ATOM 982 C CA . PRO B 1 17 ? -6.768 21.326 42.364 1.00 32.58 366 PRO B CA 1
ATOM 983 C C . PRO B 1 17 ? -7.055 19.840 42.578 1.00 31.82 366 PRO B C 1
ATOM 984 O O . PRO B 1 17 ? -6.173 19.112 43.027 1.00 31.24 366 PRO B O 1
ATOM 988 N N . SER B 1 18 ? -8.261 19.392 42.235 1.00 32.78 367 SER B N 1
ATOM 989 C CA . SER B 1 18 ? -8.646 17.993 42.425 1.00 33.85 367 SER B CA 1
ATOM 990 C C . SER B 1 18 ? -7.882 17.043 41.516 1.00 35.00 367 SER B C 1
ATOM 991 O O . SER B 1 18 ? -7.454 15.973 41.951 1.00 37.31 367 SER B O 1
ATOM 994 N N . LEU B 1 19 ? -7.710 17.418 40.252 1.00 31.23 368 LEU B N 1
ATOM 995 C CA . LEU B 1 19 ? -6.853 16.633 39.374 1.00 31.37 368 LEU B CA 1
ATOM 996 C C . LEU B 1 19 ? -5.412 16.657 39.896 1.00 32.16 368 LEU B C 1
ATOM 997 O O . LEU B 1 19 ? -4.703 15.647 39.821 1.00 31.61 368 LEU B O 1
ATOM 1002 N N . VAL B 1 20 ? -4.980 17.805 40.422 1.00 33.60 369 VAL B N 1
ATOM 1003 C CA . VAL B 1 20 ? -3.649 17.912 41.015 1.00 38.39 369 VAL B CA 1
ATOM 1004 C C . VAL B 1 20 ? -3.501 16.889 42.149 1.00 39.08 369 VAL B C 1
ATOM 1005 O O . VAL B 1 20 ? -2.474 16.210 42.233 1.00 37.19 369 VAL B O 1
ATOM 1009 N N . ASP B 1 21 ? -4.534 16.770 42.987 1.00 41.17 370 ASP B N 1
ATOM 1010 C CA . ASP B 1 21 ? -4.574 15.760 44.055 1.00 44.27 370 ASP B CA 1
ATOM 1011 C C . ASP B 1 21 ? -4.320 14.342 43.523 1.00 47.27 370 ASP B C 1
ATOM 1012 O O . ASP B 1 21 ? -3.702 13.523 44.209 1.00 48.51 370 ASP B O 1
ATOM 1017 N N . GLU B 1 22 ? -4.799 14.059 42.314 1.00 46.57 371 GLU B N 1
ATOM 1018 C CA . GLU B 1 22 ? -4.476 12.809 41.624 1.00 49.24 371 GLU B CA 1
ATOM 1019 C C . GLU B 1 22 ? -3.114 12.911 40.937 1.00 51.69 371 GLU B C 1
ATOM 1020 O O . GLU B 1 22 ? -2.098 12.480 41.488 1.00 52.94 371 GLU B O 1
ATOM 1026 N N . PRO B 1 31 ? 6.849 17.063 41.747 1.00 51.63 380 PRO B N 1
ATOM 1027 C CA . PRO B 1 31 ? 6.789 17.965 40.593 1.00 52.92 380 PRO B CA 1
ATOM 1028 C C . PRO B 1 31 ? 5.372 18.521 40.394 1.00 53.97 380 PRO B C 1
ATOM 1029 O O . PRO B 1 31 ? 4.645 18.070 39.502 1.00 57.22 380 PRO B O 1
ATOM 1033 N N . GLU B 1 32 ? 4.993 19.491 41.229 1.00 51.94 381 GLU B N 1
ATOM 1034 C CA . GLU B 1 32 ? 3.616 20.003 41.264 1.00 49.24 381 GLU B CA 1
ATOM 1035 C C . GLU B 1 32 ? 3.385 21.161 40.302 1.00 48.42 381 GLU B C 1
ATOM 1036 O O . GLU B 1 32 ? 3.993 22.231 40.427 1.00 46.12 381 GLU B O 1
ATOM 1042 N N . VAL B 1 33 ? 2.494 20.921 39.342 1.00 46.14 382 VAL B N 1
ATOM 1043 C CA . VAL B 1 33 ? 2.079 21.911 38.367 1.00 42.32 382 VAL B CA 1
ATOM 1044 C C . VAL B 1 33 ? 0.603 22.174 38.633 1.00 39.55 382 VAL B C 1
ATOM 1045 O O . VAL B 1 33 ? -0.238 21.291 38.436 1.00 37.73 382 VAL B O 1
ATOM 1049 N N . SER B 1 34 ? 0.304 23.389 39.085 1.00 34.80 383 SER B N 1
ATOM 1050 C CA . SER B 1 34 ? -1.035 23.749 39.549 1.00 33.44 383 SER B CA 1
ATOM 1051 C C . SER B 1 34 ? -1.963 24.206 38.431 1.00 30.46 383 SER B C 1
ATOM 1052 O O . SER B 1 34 ? -3.168 24.337 38.633 1.00 31.78 383 SER B O 1
ATOM 1055 N N . SER B 1 35 ? -1.395 24.421 37.251 1.00 28.08 384 SER B N 1
ATOM 1056 C CA . SER B 1 35 ? -2.068 25.112 36.166 1.00 25.66 384 SER B CA 1
ATOM 1057 C C . SER B 1 35 ? -1.608 24.531 34.835 1.00 23.57 384 SER B C 1
ATOM 1058 O O . SER B 1 35 ? -0.434 24.217 34.668 1.00 24.85 384 SER B O 1
ATOM 1061 N N . GLY B 1 36 ? -2.525 24.404 33.887 1.00 19.42 385 GLY B N 1
ATOM 1062 C CA . GLY B 1 36 ? -2.175 23.884 32.558 1.00 19.61 385 GLY B CA 1
ATOM 1063 C C . GLY B 1 36 ? -3.204 22.894 32.023 1.00 21.16 385 GLY B C 1
ATOM 1064 O O . GLY B 1 36 ? -4.313 22.798 32.540 1.00 18.82 385 GLY B O 1
ATOM 1065 N N . ILE B 1 37 ? -2.805 22.165 30.985 1.00 19.98 386 ILE B N 1
ATOM 1066 C CA A ILE B 1 37 ? -3.670 21.185 30.324 0.50 18.80 386 ILE B CA 1
ATOM 1067 C CA B ILE B 1 37 ? -3.679 21.174 30.356 0.50 18.08 386 ILE B CA 1
ATOM 1068 C C . ILE B 1 37 ? -3.045 19.801 30.432 1.00 18.34 386 ILE B C 1
ATOM 1069 O O . ILE B 1 37 ? -1.930 19.579 29.942 1.00 18.80 386 ILE B O 1
ATOM 1078 N N . TYR B 1 38 ? -3.782 18.863 31.032 1.00 17.13 387 TYR B N 1
ATOM 1079 C CA . TYR B 1 38 ? -3.330 17.496 31.169 1.00 13.93 387 TYR B CA 1
ATOM 1080 C C . TYR B 1 38 ? -3.648 16.666 29.898 1.00 17.41 387 TYR B C 1
ATOM 1081 O O . TYR B 1 38 ? -4.790 16.655 29.383 1.00 18.43 387 TYR B O 1
ATOM 1090 N N . VAL B 1 39 ? -2.619 15.998 29.381 1.00 17.24 388 VAL B N 1
ATOM 1091 C CA . VAL B 1 39 ? -2.743 15.124 28.215 1.00 14.54 388 VAL B CA 1
ATOM 1092 C C . VAL B 1 39 ? -3.144 13.727 28.681 1.00 16.34 388 VAL B C 1
ATOM 1093 O O . VAL B 1 39 ? -2.330 12.959 29.223 1.00 19.46 388 VAL B O 1
ATOM 1097 N N . GLN B 1 40 ? -4.406 13.383 28.454 1.00 15.96 389 GLN B N 1
ATOM 1098 C CA . GLN B 1 40 ? -4.930 12.082 28.884 1.00 19.13 389 GLN B CA 1
ATOM 1099 C C . GLN B 1 40 ? -4.638 10.961 27.901 1.00 15.55 389 GLN B C 1
ATOM 1100 O O . GLN B 1 40 ? -4.512 9.761 28.302 1.00 17.41 389 GLN B O 1
ATOM 1106 N N . GLU B 1 41 ? -4.581 11.310 26.626 1.00 16.72 390 GLU B N 1
ATOM 1107 C CA . GLU B 1 41 ? -4.466 10.330 25.562 1.00 15.95 390 GLU B CA 1
ATOM 1108 C C . GLU B 1 41 ? -3.914 11.018 24.324 1.00 17.03 390 GLU B C 1
ATOM 1109 O O . GLU B 1 41 ? -4.299 12.164 24.037 1.00 16.98 390 GLU B O 1
ATOM 1115 N N . VAL B 1 42 ? -3.014 10.322 23.615 1.00 18.26 391 VAL B N 1
ATOM 1116 C CA . VAL B 1 42 ? -2.453 10.806 22.355 1.00 17.27 391 VAL B CA 1
ATOM 1117 C C . VAL B 1 42 ? -2.796 9.798 21.242 1.00 17.86 391 VAL B C 1
ATOM 1118 O O . VAL B 1 42 ? -2.388 8.643 21.305 1.00 18.62 391 VAL B O 1
ATOM 1122 N N . ALA B 1 43 ? -3.525 10.241 20.210 1.00 16.92 392 ALA B N 1
ATOM 1123 C CA . ALA B 1 43 ? -3.993 9.320 19.158 1.00 18.24 392 ALA B CA 1
ATOM 1124 C C . ALA B 1 43 ? -2.787 8.879 18.362 1.00 18.19 392 ALA B C 1
ATOM 1125 O O . ALA B 1 43 ? -1.883 9.689 18.145 1.00 18.14 392 ALA B O 1
ATOM 1127 N N . PRO B 1 44 ? -2.746 7.604 17.947 1.00 18.99 393 PRO B N 1
ATOM 1128 C CA . PRO B 1 44 ? -1.522 7.028 17.380 1.00 21.04 393 PRO B CA 1
ATOM 1129 C C . PRO B 1 44 ? -1.090 7.562 16.034 1.00 26.53 393 PRO B C 1
ATOM 1130 O O . PRO B 1 44 ? 0.099 7.450 15.691 1.00 27.42 393 PRO B O 1
ATOM 1134 N N . ASN B 1 45 ? -2.023 8.110 15.262 1.00 21.26 394 ASN B N 1
ATOM 1135 C CA . ASN B 1 45 ? -1.661 8.676 13.970 1.00 22.74 394 ASN B CA 1
AT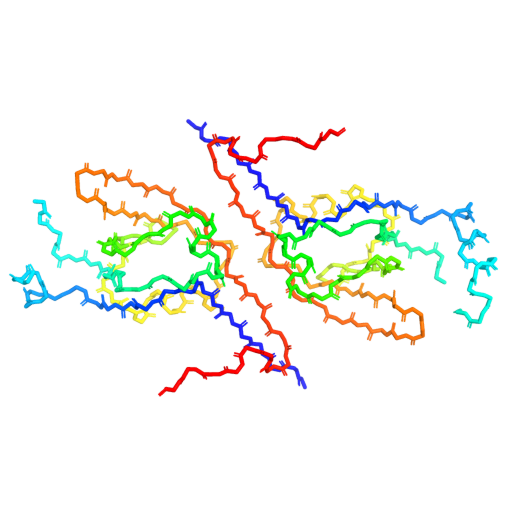OM 1136 C C . ASN B 1 45 ? -2.091 10.137 14.000 1.00 23.95 394 ASN B C 1
ATOM 1137 O O . ASN B 1 45 ? -3.211 10.495 13.578 1.00 25.98 394 ASN B O 1
ATOM 1142 N N . SER B 1 46 ? -1.239 10.976 14.581 1.00 20.48 395 SER B N 1
ATOM 1143 C CA . SER B 1 46 ? -1.630 12.367 14.820 1.00 16.51 395 SER B CA 1
ATOM 1144 C C . SER B 1 46 ? -0.459 13.300 14.863 1.00 18.86 395 SER B C 1
ATOM 1145 O O . SER B 1 46 ? 0.670 12.858 15.129 1.00 16.90 395 SER B O 1
ATOM 1148 N N . PRO B 1 47 ? -0.726 14.611 14.683 1.00 18.84 396 PRO B N 1
ATOM 1149 C CA . PRO B 1 47 ? 0.361 15.593 14.837 1.00 13.81 396 PRO B CA 1
ATOM 1150 C C . PRO B 1 47 ? 1.121 15.453 16.170 1.00 15.44 396 PRO B C 1
ATOM 1151 O O . PRO B 1 47 ? 2.356 15.568 16.215 1.00 17.12 396 PRO B O 1
ATOM 1155 N N . SER B 1 48 ? 0.385 15.225 17.239 1.00 17.04 397 SER B N 1
ATOM 1156 C CA . SER B 1 48 ? 0.975 15.133 18.570 1.00 16.60 397 SER B CA 1
ATOM 1157 C C . SER B 1 48 ? 1.850 13.888 18.721 1.00 17.71 397 SER B C 1
ATOM 1158 O O . SER B 1 48 ? 2.938 13.953 19.302 1.00 18.07 397 SER B O 1
ATOM 1161 N N . GLN B 1 49 ? 1.387 12.747 18.228 1.00 16.62 398 GLN B N 1
ATOM 1162 C CA . GLN B 1 49 ? 2.202 11.522 18.272 1.00 16.42 398 GLN B CA 1
ATOM 1163 C C . GLN B 1 49 ? 3.491 11.713 17.463 1.00 17.78 398 GLN B C 1
ATOM 1164 O O . GLN B 1 49 ? 4.589 11.431 17.946 1.00 18.27 398 GLN B O 1
ATOM 1170 N N . ARG B 1 50 ? 3.341 12.242 16.256 1.00 18.56 399 ARG B N 1
ATOM 1171 C CA . ARG B 1 50 ? 4.494 12.452 15.388 1.00 17.99 399 ARG B CA 1
ATOM 1172 C C . ARG B 1 50 ? 5.498 13.400 15.988 1.00 17.70 399 ARG B C 1
ATOM 1173 O O . ARG B 1 50 ? 6.716 13.229 15.784 1.00 17.93 399 ARG B O 1
ATOM 1181 N N . GLY B 1 51 ? 5.018 14.394 16.726 1.00 18.38 400 GLY B N 1
ATOM 1182 C CA . GLY B 1 51 ? 5.862 15.413 17.357 1.00 17.30 400 GLY B CA 1
ATOM 1183 C C . GLY B 1 51 ? 6.523 14.987 18.669 1.00 18.05 400 GLY B C 1
ATOM 1184 O O . GLY B 1 51 ? 7.481 15.605 19.128 1.00 21.78 400 GLY B O 1
ATOM 1185 N N . GLY B 1 52 ? 6.046 13.905 19.257 1.00 16.14 401 GLY B N 1
ATOM 1186 C CA . GLY B 1 52 ? 6.622 13.355 20.482 1.00 18.30 401 GLY B CA 1
ATOM 1187 C C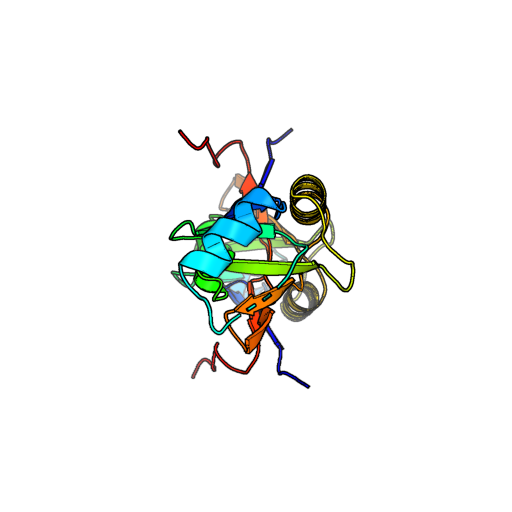 . GLY B 1 52 ? 5.899 13.595 21.790 1.00 17.80 401 GLY B C 1
ATOM 1188 O O . GLY B 1 52 ? 6.454 13.321 22.860 1.00 19.29 401 GLY B O 1
ATOM 1189 N N . ILE B 1 53 ? 4.670 14.097 21.725 1.00 16.48 402 ILE B N 1
ATOM 1190 C CA . ILE B 1 53 ? 3.86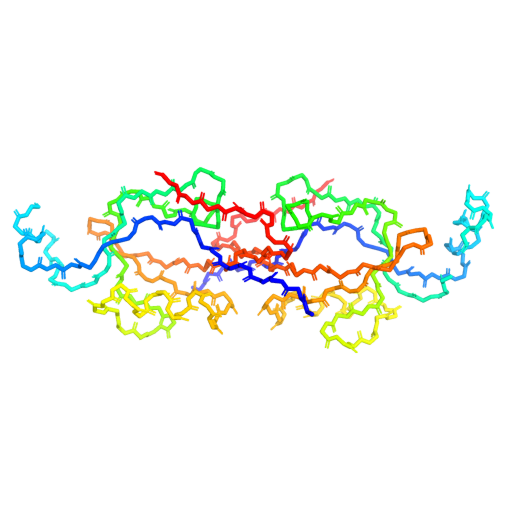7 14.322 22.937 1.00 17.67 402 ILE B CA 1
ATOM 1191 C C . ILE B 1 53 ? 3.407 12.943 23.434 1.00 17.98 402 ILE B C 1
ATOM 1192 O O . ILE B 1 53 ? 3.208 12.038 22.622 1.00 17.95 402 ILE B O 1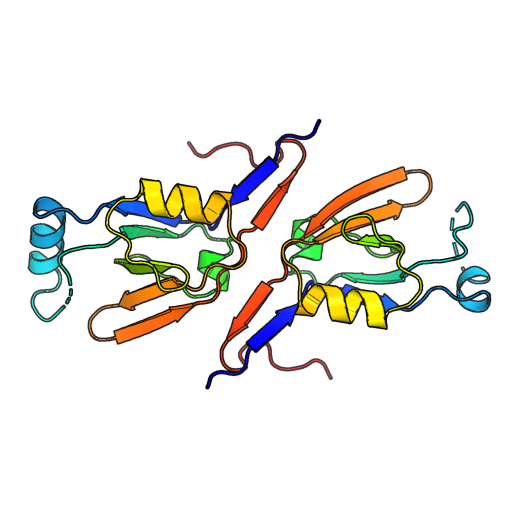
ATOM 1197 N N . GLN B 1 54 ? 3.319 12.785 24.752 1.00 17.07 403 GLN B N 1
ATOM 1198 C CA . GLN B 1 54 ? 3.018 11.508 25.395 1.00 16.96 403 GLN B CA 1
ATOM 1199 C C . GLN B 1 54 ? 1.960 11.659 26.459 1.00 14.79 403 GLN B C 1
ATOM 1200 O O . GLN B 1 54 ? 1.810 12.725 27.061 1.00 16.33 403 GLN B O 1
ATOM 1206 N N . ASP B 1 55 ? 1.224 10.568 26.713 1.00 18.20 404 ASP B N 1
ATOM 1207 C CA . ASP B 1 55 ? 0.277 10.514 27.812 1.00 20.25 404 ASP B CA 1
ATOM 1208 C C . ASP B 1 55 ? 0.907 10.989 29.102 1.00 18.54 404 ASP B C 1
ATOM 1209 O O . ASP B 1 55 ? 2.007 10.562 29.461 1.00 18.16 404 ASP B O 1
ATOM 1214 N N . GLY B 1 56 ? 0.190 11.859 29.807 1.00 20.05 405 GLY B N 1
ATOM 1215 C CA . GLY B 1 56 ? 0.617 12.396 31.089 1.00 17.62 405 GLY B CA 1
ATOM 1216 C C . GLY B 1 56 ? 1.398 13.686 31.027 1.00 16.38 405 GLY B C 1
ATOM 1217 O O . GLY B 1 56 ? 1.733 14.243 32.066 1.00 18.80 405 GLY B O 1
ATOM 1218 N N . ASP B 1 57 ? 1.714 14.149 29.817 1.00 16.67 406 ASP B N 1
ATOM 1219 C CA . ASP B 1 57 ? 2.345 15.461 29.628 1.00 17.40 406 ASP B CA 1
ATOM 1220 C C . ASP B 1 57 ? 1.405 16.564 30.125 1.00 18.31 406 ASP B C 1
ATOM 1221 O O . ASP B 1 57 ? 0.184 16.412 30.065 1.00 16.85 406 ASP B O 1
ATOM 1226 N N . ILE B 1 58 ? 1.959 17.650 30.656 1.00 18.23 407 ILE B N 1
ATOM 1227 C CA . ILE B 1 58 ? 1.139 18.799 30.969 1.00 19.23 407 ILE B CA 1
ATOM 1228 C C . ILE B 1 58 ? 1.546 19.957 30.065 1.00 21.62 407 ILE B C 1
ATOM 1229 O O . ILE B 1 58 ? 2.698 20.379 30.093 1.00 17.94 407 ILE B O 1
ATOM 1234 N N . ILE B 1 59 ? 0.604 20.473 29.275 1.00 15.72 408 ILE B N 1
ATOM 1235 C CA . ILE B 1 59 ? 0.875 21.601 28.391 1.00 16.41 408 ILE B CA 1
ATOM 1236 C C . ILE B 1 59 ? 0.668 22.890 29.183 1.00 19.21 408 ILE B C 1
ATOM 1237 O O . ILE B 1 59 ? -0.418 23.128 29.708 1.00 19.86 408 ILE B O 1
ATOM 1242 N N . VAL B 1 60 ? 1.699 23.735 29.262 1.00 18.47 409 VAL B N 1
ATOM 1243 C CA . VAL B 1 60 ? 1.619 24.941 30.076 1.00 18.59 409 VAL B CA 1
ATOM 1244 C C . VAL B 1 60 ? 1.622 26.257 29.302 1.00 19.12 409 VAL B C 1
ATOM 1245 O O . VAL B 1 60 ? 1.194 27.274 29.840 1.00 19.07 409 VAL B O 1
ATOM 1249 N N . LYS B 1 61 ? 2.083 26.242 28.054 1.00 17.24 410 LYS B N 1
ATOM 1250 C CA . LYS B 1 61 ? 2.042 27.418 27.224 1.00 19.54 410 LYS B CA 1
ATOM 1251 C C . LYS B 1 61 ? 1.834 27.025 25.765 1.00 17.72 410 LYS B C 1
ATOM 1252 O O . LYS B 1 61 ? 2.244 25.936 25.347 1.00 17.75 410 LYS B O 1
ATOM 1258 N N . VAL B 1 62 ? 1.191 27.923 25.027 1.00 15.68 411 VAL B N 1
ATOM 1259 C CA . VAL B 1 62 ? 1.112 27.829 23.563 1.00 17.73 411 VAL B CA 1
ATOM 1260 C C . VAL B 1 62 ? 1.596 29.154 22.962 1.00 19.44 411 VAL B C 1
ATOM 1261 O O . VAL B 1 62 ? 1.066 30.233 23.276 1.00 20.10 411 VAL B O 1
ATOM 1265 N N . ASN B 1 63 ? 2.602 29.070 22.099 1.00 22.58 412 ASN B N 1
ATOM 1266 C CA . ASN B 1 63 ? 3.199 30.258 21.479 1.00 23.33 412 ASN B CA 1
ATOM 1267 C C . ASN B 1 63 ? 3.517 31.352 22.493 1.00 25.34 412 ASN B C 1
ATOM 1268 O O . ASN B 1 63 ? 3.240 32.542 22.278 1.00 27.48 412 ASN B O 1
ATOM 1273 N N . GLY B 1 64 ? 4.098 30.934 23.612 1.00 24.34 413 GLY B N 1
ATOM 1274 C CA . GLY B 1 64 ? 4.474 31.864 24.689 1.00 25.25 413 GLY B CA 1
ATOM 1275 C C . GLY B 1 64 ? 3.388 32.284 25.671 1.00 29.00 413 GLY B C 1
ATOM 1276 O O . GLY B 1 64 ? 3.689 32.940 26.671 1.00 31.72 413 GLY B O 1
ATOM 1277 N N . ARG B 1 65 ? 2.138 31.902 25.417 1.00 26.89 414 ARG B N 1
ATOM 1278 C CA . ARG B 1 65 ? 1.023 32.334 26.235 1.00 22.99 414 ARG B CA 1
ATOM 1279 C C . ARG B 1 65 ? 0.679 31.264 27.263 1.00 21.54 414 ARG B C 1
ATOM 1280 O O . ARG B 1 65 ? 0.611 30.071 26.924 1.00 20.08 414 ARG B O 1
ATOM 1288 N N . PRO B 1 66 ? 0.431 31.670 28.511 1.00 19.39 415 PRO B N 1
ATOM 1289 C CA . PRO B 1 66 ? 0.061 30.654 29.494 1.00 23.69 415 PRO B CA 1
ATOM 1290 C C . PRO B 1 66 ? -1.293 30.049 29.189 1.00 22.16 415 PRO B C 1
ATOM 1291 O O . PRO B 1 66 ? -2.200 30.745 28.736 1.00 24.07 415 PRO B O 1
ATOM 1295 N N . LEU B 1 67 ? -1.405 28.745 29.414 1.00 23.98 416 LEU B N 1
ATOM 1296 C CA . LEU B 1 67 ? -2.648 28.019 29.244 1.00 21.97 416 LEU B CA 1
ATOM 1297 C C . LEU B 1 67 ? -3.186 27.671 30.620 1.00 23.04 416 LEU B C 1
ATOM 1298 O O . LEU B 1 67 ? -2.478 27.067 31.422 1.00 24.03 416 LEU B O 1
ATOM 1303 N N . VAL B 1 68 ? -4.408 28.101 30.906 1.00 21.97 417 VAL B N 1
ATOM 1304 C CA . VAL B 1 68 ? -5.071 27.758 32.153 1.00 25.64 417 VAL B CA 1
ATOM 1305 C C . VAL B 1 68 ? -6.273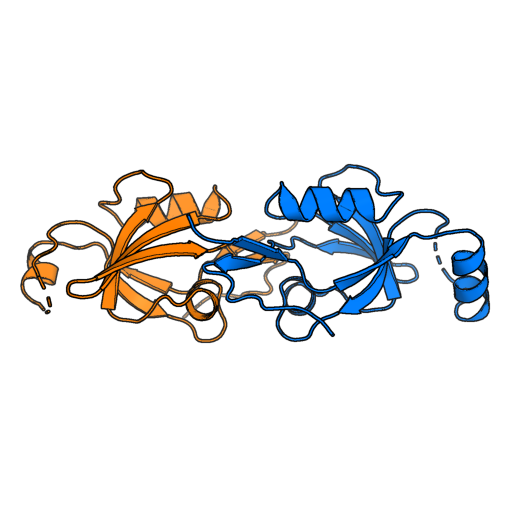 26.843 31.940 1.00 24.36 417 VAL B C 1
ATOM 1306 O O . VAL B 1 68 ? -6.664 26.129 32.866 1.00 26.74 417 VAL B O 1
ATOM 1310 N N . ASP B 1 69 ? -6.871 26.880 30.745 1.00 27.44 418 ASP B N 1
ATOM 1311 C CA . ASP B 1 69 ? -8.120 26.152 30.483 1.00 26.56 418 ASP B CA 1
ATOM 1312 C C . ASP B 1 69 ? -8.093 25.493 29.122 1.00 20.83 418 ASP B C 1
ATOM 1313 O O . ASP B 1 69 ? -7.519 26.020 28.156 1.00 19.08 418 ASP B O 1
ATOM 1318 N N . SER B 1 70 ? -8.746 24.342 29.044 1.00 22.33 419 SER B N 1
ATOM 1319 C CA . SER B 1 70 ? -8.832 23.590 27.796 1.00 20.18 419 SER B CA 1
ATOM 1320 C C . SER B 1 70 ? -9.429 24.394 26.635 1.00 20.15 419 SER B C 1
ATOM 1321 O O . SER B 1 70 ? -8.996 24.217 25.495 1.00 20.55 419 SER B O 1
ATOM 1324 N N . SER B 1 71 ? -10.405 25.261 26.907 1.00 23.26 420 SER B N 1
ATOM 1325 C CA . SER B 1 71 ? -10.988 26.107 25.854 1.00 22.92 420 SER B CA 1
ATOM 1326 C C . SER B 1 71 ? -9.905 26.922 25.118 1.00 18.72 420 SER B C 1
ATOM 1327 O O . SER B 1 71 ? -9.981 27.101 23.896 1.00 22.00 420 SER B O 1
ATOM 1330 N N . GLU B 1 72 ? -8.874 27.348 25.846 1.00 18.67 421 GLU B N 1
ATOM 1331 C CA . GLU B 1 72 ? -7.760 28.121 25.242 1.00 20.17 421 GLU B CA 1
ATOM 1332 C C . GLU B 1 72 ? -6.955 27.314 24.240 1.00 18.81 421 GLU B C 1
ATOM 1333 O O . GLU B 1 72 ? -6.541 27.836 23.193 1.00 17.79 421 GLU B O 1
ATOM 1339 N N . LEU B 1 73 ? -6.746 26.041 24.536 1.00 17.04 422 LEU B N 1
ATOM 1340 C CA . LEU B 1 73 ? -6.019 25.194 23.593 1.00 18.68 422 LEU B CA 1
ATOM 1341 C C . LEU B 1 73 ? -6.893 24.879 22.375 1.00 18.82 422 LEU B C 1
ATOM 1342 O O . LEU B 1 73 ? -6.401 24.903 21.244 1.00 19.77 422 LEU B O 1
ATOM 1347 N N . GLN B 1 74 ? -8.182 24.617 22.608 1.00 19.68 423 GLN B N 1
ATOM 1348 C CA . GLN B 1 74 ? -9.138 24.457 21.506 1.00 18.75 423 GLN B CA 1
ATOM 1349 C C . GLN B 1 74 ? -9.072 25.651 20.554 1.00 20.11 423 GLN B C 1
ATOM 1350 O O . GLN B 1 74 ? -9.015 25.461 19.337 1.00 20.70 423 GLN B O 1
ATOM 1356 N N . GLU B 1 75 ? -9.068 26.867 21.096 1.00 19.92 424 GLU B N 1
ATOM 1357 C CA . GLU B 1 75 ? -9.060 28.091 20.254 1.00 20.82 424 GLU B CA 1
ATOM 1358 C C . GLU B 1 75 ? -7.756 28.199 19.446 1.00 19.54 424 GLU B C 1
ATOM 1359 O O . GLU B 1 75 ? -7.750 28.521 18.245 1.00 19.95 424 GLU B O 1
ATOM 1365 N N . ALA B 1 76 ? -6.634 27.915 20.097 1.00 17.23 425 ALA B N 1
ATOM 1366 C CA . ALA B 1 76 ? -5.352 27.873 19.411 1.00 16.54 425 ALA B CA 1
ATOM 1367 C C . ALA B 1 76 ? -5.318 26.882 18.254 1.00 16.76 425 ALA B C 1
ATOM 1368 O O . ALA B 1 76 ? -4.807 27.195 17.192 1.00 17.79 425 ALA B O 1
ATOM 1370 N N . VAL B 1 77 ? -5.807 25.672 18.483 1.00 18.21 426 VAL B N 1
ATOM 1371 C CA . VAL B 1 77 ? -5.816 24.643 17.449 1.00 17.77 426 VAL B CA 1
ATOM 1372 C C . VAL B 1 77 ? -6.641 25.090 16.253 1.00 19.39 426 VAL B C 1
ATOM 1373 O O . VAL B 1 77 ? -6.293 24.787 15.105 1.00 18.90 426 VAL B O 1
ATOM 1377 N N . LEU B 1 78 ? -7.710 25.832 16.517 1.00 19.62 427 LEU B N 1
ATOM 1378 C CA . LEU B 1 78 ? -8.527 26.360 15.426 1.00 24.57 427 LEU B CA 1
ATOM 1379 C C . LEU B 1 78 ? -7.959 27.513 14.661 1.00 26.50 427 LEU B C 1
ATOM 1380 O O . LEU B 1 78 ? -8.333 27.686 13.491 1.00 28.34 427 LEU B O 1
ATOM 1385 N N . THR B 1 79 ? -7.085 28.310 15.292 1.00 21.23 428 THR B N 1
ATOM 1386 C CA . THR B 1 79 ? -6.684 29.608 14.768 1.00 23.92 428 THR B CA 1
ATOM 1387 C C . THR B 1 79 ? -5.225 29.786 14.390 1.00 24.99 428 THR B C 1
ATOM 1388 O O . THR B 1 79 ? -4.925 30.657 13.582 1.00 27.47 428 THR B O 1
ATOM 1392 N N . GLU B 1 80 ? -4.325 28.996 14.979 1.00 20.37 429 GLU B N 1
ATOM 1393 C CA . GLU B 1 80 ? -2.877 29.196 14.803 1.00 21.65 429 GLU B CA 1
ATOM 1394 C C . GLU B 1 80 ? -2.224 27.939 14.270 1.00 18.87 429 GLU B C 1
ATOM 1395 O O . GLU B 1 80 ? -2.674 26.831 14.569 1.00 16.61 429 GLU B O 1
ATOM 1401 N N . SER B 1 81 ? -1.145 28.110 13.512 1.00 18.81 430 SER B N 1
ATOM 1402 C CA . SER B 1 81 ? -0.422 26.980 12.956 1.00 17.85 430 SER B CA 1
ATOM 1403 C C . SER B 1 81 ? 0.983 27.368 12.560 1.00 19.95 430 SER B C 1
ATOM 1404 O O . SER B 1 81 ? 1.176 28.396 11.896 1.00 19.09 430 SER B O 1
ATOM 1407 N N . PRO B 1 82 ? 1.989 26.596 13.002 1.00 16.50 431 PRO B N 1
ATOM 1408 C CA . PRO B 1 82 ? 1.919 25.500 13.956 1.00 18.27 431 PRO B CA 1
ATOM 1409 C C . PRO B 1 82 ? 1.800 26.065 15.373 1.00 16.62 431 PRO B C 1
ATOM 1410 O O . PRO B 1 82 ? 1.789 27.294 15.559 1.00 19.75 431 PRO B O 1
ATOM 1414 N N . LEU B 1 83 ? 1.685 25.189 16.366 1.00 16.47 432 LEU B N 1
ATOM 1415 C CA . LEU B 1 83 ? 1.635 25.566 17.772 1.00 16.23 432 LEU B CA 1
ATOM 1416 C C . LEU B 1 83 ? 2.935 25.193 18.459 1.00 15.98 432 LEU B C 1
ATOM 1417 O O . LEU B 1 83 ? 3.334 24.033 18.435 1.00 17.60 432 LEU B O 1
ATOM 1422 N N . LEU B 1 84 ? 3.602 26.197 19.053 1.00 15.88 433 LEU B N 1
ATOM 1423 C CA . LEU B 1 84 ? 4.743 25.974 19.916 1.00 16.42 433 LEU B CA 1
ATOM 1424 C C . LEU B 1 84 ? 4.238 25.666 21.323 1.00 14.37 433 LEU B C 1
ATOM 1425 O O . LEU B 1 84 ? 3.867 26.561 22.079 1.00 17.84 433 LEU B O 1
ATOM 1430 N N . LEU B 1 85 ? 4.182 24.375 21.629 1.00 15.49 434 LEU B N 1
ATOM 1431 C CA . LEU B 1 85 ? 3.645 23.855 22.897 1.00 14.29 434 LEU B CA 1
ATOM 1432 C C . LEU B 1 85 ? 4.741 23.531 23.893 1.00 17.64 434 LEU B C 1
ATOM 1433 O O . LEU B 1 85 ? 5.589 22.680 23.617 1.00 19.12 434 LEU B O 1
ATOM 1438 N N . GLU B 1 86 ? 4.681 24.198 25.038 1.00 16.71 435 GLU B N 1
ATOM 1439 C CA . GLU B 1 86 ? 5.597 23.988 26.154 1.00 19.25 435 GLU B CA 1
ATOM 1440 C C . GLU B 1 86 ? 5.006 22.917 27.072 1.00 20.86 435 GLU B C 1
ATOM 1441 O O . GLU B 1 86 ? 3.868 23.023 27.543 1.00 19.09 435 GLU B O 1
ATOM 1447 N N . VAL B 1 87 ? 5.767 21.857 27.291 1.00 17.98 436 VAL B N 1
ATOM 1448 C CA . VAL B 1 87 ? 5.298 20.694 28.038 1.00 18.03 436 VAL B CA 1
ATOM 1449 C C . VAL B 1 87 ? 6.180 20.436 29.272 1.00 18.82 436 VAL B C 1
ATOM 1450 O O . VAL B 1 87 ? 7.398 20.527 29.200 1.00 16.49 436 VAL B O 1
ATOM 1454 N N . ARG B 1 88 ? 5.527 20.163 30.394 1.00 16.50 437 ARG B N 1
ATOM 1455 C CA . ARG B 1 88 ? 6.170 19.622 31.595 1.00 17.19 437 ARG B CA 1
ATOM 1456 C C . ARG B 1 88 ? 5.994 18.110 31.614 1.00 19.42 437 ARG B C 1
ATOM 1457 O O . ARG B 1 88 ? 4.871 17.596 31.577 1.00 19.19 437 ARG B O 1
ATOM 1465 N N . ARG B 1 89 ? 7.117 17.393 31.639 1.00 20.68 438 ARG B N 1
ATOM 1466 C CA . ARG B 1 89 ? 7.125 15.923 31.675 1.00 18.20 438 ARG B CA 1
ATOM 1467 C C . ARG B 1 89 ? 8.022 15.495 32.833 1.00 18.75 438 ARG B C 1
ATOM 1468 O O . ARG B 1 89 ? 9.232 15.323 32.668 1.00 19.40 438 ARG B O 1
ATOM 1476 N N . GLY B 1 90 ? 7.412 15.363 34.005 1.00 21.32 439 GLY B N 1
ATOM 1477 C CA . GLY B 1 90 ? 8.144 15.088 35.236 1.00 22.29 439 GLY B CA 1
ATOM 1478 C C . GLY B 1 90 ? 9.014 16.292 35.536 1.00 21.80 439 GLY B C 1
ATOM 1479 O O . GLY B 1 90 ? 8.507 17.409 35.628 1.00 25.72 439 GLY B O 1
ATOM 1480 N N . ASN B 1 91 ? 10.316 16.077 35.652 1.00 24.22 440 ASN B N 1
ATOM 1481 C CA . ASN B 1 91 ? 11.249 17.181 35.868 1.00 22.49 440 ASN B CA 1
ATOM 1482 C C . ASN B 1 91 ? 11.857 17.757 34.590 1.00 20.88 440 ASN B C 1
ATOM 1483 O O . ASN B 1 91 ? 12.741 18.594 34.674 1.00 25.31 440 ASN B O 1
ATOM 1488 N N . ASP B 1 92 ? 11.372 17.339 33.417 1.00 18.12 441 ASP B N 1
ATOM 1489 C CA . ASP B 1 92 ? 11.808 17.902 32.143 1.00 21.39 441 ASP B CA 1
ATOM 1490 C C . ASP B 1 92 ? 10.817 18.951 31.624 1.00 22.49 441 ASP B C 1
ATOM 1491 O O . ASP B 1 92 ? 9.605 18.820 31.792 1.00 19.46 441 ASP B O 1
ATOM 1496 N N . ASP B 1 93 ? 11.356 19.993 31.000 1.00 18.22 442 ASP B N 1
ATOM 1497 C CA . ASP B 1 93 ? 10.554 20.960 30.266 1.00 15.15 442 ASP B CA 1
ATOM 1498 C C . ASP B 1 93 ? 10.931 20.789 28.788 1.00 13.46 442 ASP B C 1
ATOM 1499 O O . ASP B 1 93 ? 12.126 20.779 28.446 1.00 14.14 442 ASP B O 1
ATOM 1504 N N . LEU B 1 94 ? 9.925 20.668 27.929 1.00 14.02 443 LEU B N 1
ATOM 1505 C CA . LEU B 1 94 ? 10.156 20.372 26.519 1.00 15.60 443 LEU B CA 1
ATOM 1506 C C . LEU B 1 94 ? 9.349 21.332 25.666 1.00 17.64 443 LEU B C 1
ATOM 1507 O O . LEU B 1 94 ? 8.273 21.788 26.079 1.00 19.90 443 LEU B O 1
ATOM 1512 N N . LEU B 1 95 ? 9.891 21.661 24.505 1.00 13.52 444 LEU B N 1
ATOM 1513 C CA . LEU B 1 95 ? 9.155 22.456 23.543 1.00 14.65 444 LEU B CA 1
ATOM 1514 C C . LEU B 1 95 ? 8.879 21.646 22.279 1.00 17.78 444 LEU B C 1
ATOM 1515 O O . LEU B 1 95 ? 9.799 21.049 21.712 1.00 15.25 444 LEU B O 1
ATOM 1520 N N . PHE B 1 96 ? 7.616 21.652 21.854 1.00 18.06 445 PHE B N 1
ATOM 1521 C CA . PHE B 1 96 ? 7.185 20.976 20.623 1.00 19.63 445 PHE B CA 1
ATOM 1522 C C . PHE B 1 96 ? 6.589 21.974 19.643 1.00 18.22 445 PHE B C 1
ATOM 1523 O O . PHE B 1 96 ? 5.896 22.909 20.041 1.00 23.43 445 PHE B O 1
ATOM 1531 N N . SER B 1 97 ? 6.804 21.732 18.357 1.00 17.37 446 SER B N 1
ATOM 1532 C CA . SER B 1 97 ? 6.156 22.492 17.300 1.00 16.55 446 SER B CA 1
ATOM 1533 C C . SER B 1 97 ? 5.170 21.553 16.583 1.00 18.79 446 SER B C 1
ATOM 1534 O O . SER B 1 97 ? 5.564 20.653 15.832 1.00 17.88 446 SER B O 1
ATOM 1537 N N . ILE B 1 98 ? 3.890 21.745 16.870 1.00 17.77 447 ILE B N 1
ATOM 1538 C CA . ILE B 1 98 ? 2.849 20.778 16.437 1.00 16.83 447 ILE B CA 1
ATOM 1539 C C . ILE B 1 98 ? 1.912 21.499 15.477 1.00 16.66 447 ILE B C 1
ATOM 1540 O O . ILE B 1 98 ? 1.216 22.469 15.842 1.00 18.83 447 ILE B O 1
ATOM 1545 N N . ALA B 1 99 ? 1.903 21.058 14.218 1.00 17.78 448 ALA B N 1
ATOM 1546 C CA . ALA B 1 99 ? 1.070 21.671 13.201 1.00 16.31 448 ALA B CA 1
ATOM 1547 C C . ALA B 1 99 ? -0.281 20.964 13.182 1.00 14.66 448 ALA B C 1
ATOM 1548 O O . ALA B 1 99 ? -0.343 19.727 12.994 1.00 16.46 448 ALA B O 1
ATOM 1550 N N . PRO B 1 100 ? -1.370 21.722 13.435 1.00 17.14 449 PRO B N 1
ATOM 1551 C CA . PRO B 1 100 ? -2.664 21.035 13.326 1.00 17.27 449 PRO B CA 1
ATOM 1552 C C . PRO B 1 100 ? -2.893 20.476 11.943 1.00 18.92 449 PRO B C 1
ATOM 1553 O O . PRO B 1 100 ? -2.633 21.150 10.944 1.00 18.10 449 PRO B O 1
ATOM 1557 N N . GLU B 1 101 ? -3.375 19.236 11.894 1.00 16.62 450 GLU B N 1
ATOM 1558 C CA . GLU B 1 101 ? -3.786 18.637 10.637 1.00 16.87 450 GLU B CA 1
ATOM 1559 C C . GLU B 1 101 ? -5.125 19.217 10.227 1.00 18.29 450 GLU B C 1
ATOM 1560 O O . GLU B 1 101 ? -6.029 19.328 11.055 1.00 18.19 450 GLU B O 1
ATOM 1566 N N . VAL B 1 102 ? -5.256 19.513 8.935 1.00 17.43 451 VAL B N 1
ATOM 1567 C CA . VAL B 1 102 ? -6.474 20.068 8.370 1.00 19.59 451 VAL B CA 1
ATOM 1568 C C . VAL B 1 102 ? -7.081 19.055 7.428 1.00 18.85 451 VAL B C 1
ATOM 1569 O O . VAL B 1 102 ? -6.428 18.538 6.497 1.00 20.10 451 VAL B O 1
ATOM 1573 N N . VAL B 1 103 ? -8.343 18.743 7.685 1.00 15.92 452 VAL B N 1
ATOM 1574 C CA . VAL B 1 103 ? -9.123 17.826 6.867 1.00 17.56 452 VAL B CA 1
ATOM 1575 C C . VAL B 1 103 ? -10.323 18.569 6.260 1.00 18.06 452 VAL B C 1
ATOM 1576 O O . VAL B 1 103 ? -11.060 19.249 6.953 1.00 17.21 452 VAL B O 1
ATOM 1580 N N . MET B 1 104 ? -10.530 18.409 4.953 1.00 17.13 453 MET B N 1
ATOM 1581 C CA . MET B 1 104 ? -11.601 19.117 4.249 1.00 18.83 453 MET B CA 1
ATOM 1582 C C . MET B 1 104 ? -12.663 18.139 3.828 1.00 21.39 453 MET B C 1
ATOM 1583 O O . MET B 1 104 ? -12.337 17.059 3.338 1.00 28.46 453 MET B O 1
ATOM 1588 N N . GLY B 1 105 ? -13.923 18.531 3.943 1.00 15.11 454 GLY B N 1
ATOM 1589 C CA . GLY B 1 105 ? -15.005 17.702 3.470 1.00 17.05 454 GLY B CA 1
ATOM 1590 C C . GLY B 1 105 ? -15.556 16.616 4.380 1.00 18.87 454 GLY B C 1
ATOM 1591 O O . GLY B 1 105 ? -16.307 15.748 3.907 1.00 17.56 454 GLY B O 1
ATOM 1592 N N . GLY B 1 106 ? -15.266 16.679 5.674 1.00 15.83 455 GLY B N 1
ATOM 1593 C CA . GLY B 1 106 ? -15.893 15.749 6.622 1.00 17.32 455 GLY B CA 1
ATOM 1594 C C . GLY B 1 106 ? -15.157 14.435 6.846 1.00 18.21 455 GLY B C 1
ATOM 1595 O O . GLY B 1 106 ? -15.605 13.604 7.621 1.00 18.85 455 GLY B O 1
ATOM 1596 N N . GLY B 1 107 ? -13.993 14.271 6.209 1.00 18.90 456 GLY B N 1
ATOM 1597 C CA . GLY B 1 107 ? -13.239 13.012 6.236 1.00 17.64 456 GLY B CA 1
ATOM 1598 C C . GLY B 1 107 ? -12.732 12.515 7.579 1.00 20.44 456 GLY B C 1
ATOM 1599 O O . GLY B 1 107 ? -12.433 11.319 7.724 1.00 25.26 456 GLY B O 1
ATOM 1600 N N . PHE B 1 108 ? -12.644 13.395 8.563 1.00 15.79 457 PHE B N 1
ATOM 1601 C CA . PHE B 1 108 ? -12.224 12.999 9.919 1.00 14.14 457 PHE B CA 1
ATOM 1602 C C . PHE B 1 108 ? -13.338 12.257 10.679 1.00 17.40 457 PHE B C 1
ATOM 1603 O O . PHE B 1 108 ? -13.060 11.441 11.570 1.00 17.47 457 PHE B O 1
ATOM 1611 N N . GLY B 1 109 ? -14.591 12.537 10.325 1.00 14.37 458 GLY B N 1
ATOM 1612 C CA . GLY B 1 109 ? -15.709 12.057 11.108 1.00 14.59 458 GLY B CA 1
ATOM 1613 C C . GLY B 1 109 ? -15.698 12.626 12.516 1.00 15.47 458 GLY B C 1
ATOM 1614 O O . GLY B 1 109 ? -15.309 13.762 12.720 1.00 15.01 458 GLY B O 1
ATOM 1615 N N . ARG B 1 110 ? -16.094 11.818 13.488 1.00 15.20 459 ARG B N 1
ATOM 1616 C CA . ARG B 1 110 ? -16.280 12.307 14.833 1.00 15.85 459 ARG B CA 1
ATOM 1617 C C . ARG B 1 110 ? -16.142 11.175 15.821 1.00 15.15 459 ARG B C 1
ATOM 1618 O O . ARG B 1 110 ? -16.551 10.058 15.529 1.00 15.04 459 ARG B O 1
ATOM 1626 N N . TRP B 1 111 ? -15.549 11.475 16.976 1.00 15.66 460 TRP B N 1
ATOM 1627 C CA . TRP B 1 111 ? -15.422 10.509 18.055 1.00 14.09 460 TRP B CA 1
ATOM 1628 C C . TRP B 1 111 ? -16.779 10.328 18.720 1.00 11.88 460 TRP B C 1
ATOM 1629 O O . TRP B 1 111 ? -17.553 11.306 18.910 1.00 13.12 460 TRP B O 1
ATOM 1640 N N . VAL B 1 112 ? -17.046 9.089 19.124 1.00 14.28 461 VAL B N 1
ATOM 1641 C CA . VAL B 1 112 ? -18.269 8.731 19.850 1.00 15.38 461 VAL B CA 1
ATOM 1642 C C . VAL B 1 112 ? -17.966 7.652 20.891 1.00 12.10 461 VAL B C 1
ATOM 1643 O O . VAL B 1 112 ? -18.819 7.386 21.775 1.00 11.57 461 VAL B O 1
#